Protein AF-A0A524QCH8-F1 (afdb_monomer_lite)

Radius of gyration: 19.33 Å; chains: 1; bounding box: 48×41×48 Å

Secondary structure (DSSP, 8-state):
-HHHHHHHHHHHHHHS-S---GGGTT---HHHHHHHHHHHHHHTT-HHHHHHHHHHHHHTS-----SSTTGGGSGGGTT-TT-S------SSS-S--S----HHHHHHS-TT-SSGGG-----SPPPHHHHHHHHHTT--HHHHHHEEETT-B-TTS-B--TTSSSSEEEGGG---TTT----S--

Sequence (186 aa):
MYDFIEKDLREAIEVLPAGYTKDWAGRINRYTAMAIKARVHMYQAEWDSVASLTDRIIASGRYGLLTDFREVFSIDGENSKESLFEIQSSTLGKTTGDQTFLEYAYVQGPRGNSPRNMQGWGFCTPSQNLIDFYTARGEVIRPATTLLYRGTKTPEGDSIKTICSNPVYNGKVYTPSVYNNWNYNG

Foldseek 3Di:
DLVVLLVVLVVQLVPFAPDDPPVCQQDQGNLLSLQVNLVSCVVVVVVVSNCVSVVVSVVVVQADDDPAPLLCLDPNNRSHSPDNHDDDQADPPDPDDQASDDLVLQQQFFDPFPPQLRHHVNPPWDDPVVVVVCVVVVHDRVCLQQWAAAPDAHPLGDHRHPPGPDRTTGNSSGDDPVNRPDGPPD

pLDDT: mean 90.1, std 12.57, range [45.56, 98.75]

Structure (mmCIF, N/CA/C/O backbone):
data_AF-A0A524QCH8-F1
#
_entry.id   AF-A0A524QCH8-F1
#
loop_
_atom_site.group_PDB
_atom_site.id
_atom_site.type_symbol
_atom_site.label_atom_id
_atom_site.label_alt_id
_atom_site.label_comp_id
_atom_site.label_asym_id
_atom_site.label_entity_id
_atom_site.label_seq_id
_atom_site.pdbx_PDB_ins_code
_atom_site.Cartn_x
_atom_site.Cartn_y
_atom_site.Cartn_z
_atom_site.occupancy
_atom_site.B_iso_or_equiv
_atom_site.auth_seq_id
_atom_site.auth_comp_id
_atom_site.auth_asym_id
_atom_site.auth_atom_id
_atom_site.pdbx_PDB_model_num
ATOM 1 N N . MET A 1 1 ? 1.021 -8.221 27.581 1.00 92.38 1 MET A N 1
ATOM 2 C CA . MET A 1 1 ? 1.432 -7.373 26.434 1.00 92.38 1 MET A CA 1
ATOM 3 C C . MET A 1 1 ? 0.222 -7.028 25.577 1.00 92.38 1 MET A C 1
ATOM 5 O O . MET A 1 1 ? -0.028 -5.845 25.403 1.00 92.38 1 MET A O 1
ATOM 9 N N . TYR A 1 2 ? -0.557 -8.013 25.115 1.00 95.44 2 TYR A N 1
ATOM 10 C CA . TYR A 1 2 ? -1.795 -7.761 24.364 1.00 95.44 2 TYR A CA 1
ATOM 11 C C . TYR A 1 2 ? -2.805 -6.883 25.110 1.00 95.44 2 TYR A C 1
ATOM 13 O O . TYR A 1 2 ? -3.209 -5.871 24.552 1.00 95.44 2 TYR A O 1
ATOM 21 N N . ASP A 1 3 ? -3.064 -7.140 26.397 1.00 96.06 3 ASP A N 1
ATOM 22 C CA . ASP A 1 3 ? -3.963 -6.297 27.208 1.00 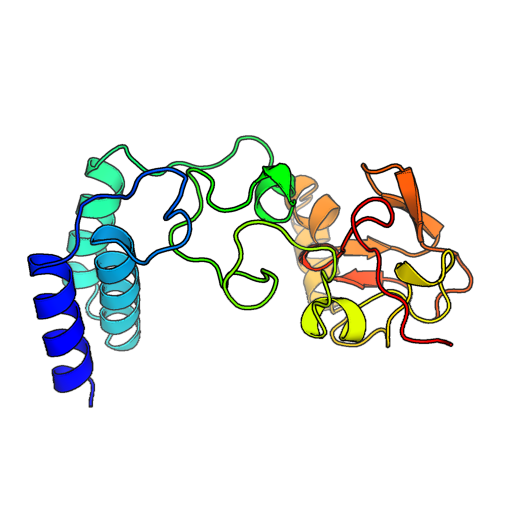96.06 3 ASP A CA 1
ATOM 23 C C . ASP A 1 3 ? -3.600 -4.804 27.182 1.00 96.06 3 ASP A C 1
ATOM 25 O O . ASP A 1 3 ? -4.470 -3.936 27.157 1.00 96.06 3 ASP A O 1
ATOM 29 N N . PHE A 1 4 ? -2.299 -4.491 27.174 1.00 97.88 4 PHE A N 1
ATOM 30 C CA . PHE A 1 4 ? -1.819 -3.114 27.096 1.00 97.88 4 PHE A CA 1
ATOM 31 C C . PHE A 1 4 ? -2.113 -2.506 25.720 1.00 97.88 4 PHE A C 1
ATOM 33 O O . PHE A 1 4 ? -2.663 -1.411 25.644 1.00 97.88 4 PHE A O 1
ATOM 40 N N . ILE A 1 5 ? -1.801 -3.238 24.645 1.00 98.06 5 ILE A N 1
ATOM 41 C CA . ILE A 1 5 ? -2.050 -2.811 23.261 1.00 98.06 5 ILE A CA 1
ATOM 42 C C . ILE A 1 5 ? -3.552 -2.606 23.023 1.00 98.06 5 ILE A C 1
ATOM 44 O O . ILE A 1 5 ? -3.968 -1.608 22.440 1.00 98.06 5 ILE A O 1
ATOM 48 N N . GLU A 1 6 ? -4.387 -3.532 23.484 1.00 97.62 6 GLU A N 1
ATOM 49 C CA . GLU A 1 6 ? -5.836 -3.453 23.314 1.00 97.62 6 GLU A CA 1
ATOM 50 C C . GLU A 1 6 ? -6.473 -2.320 24.107 1.00 97.62 6 GLU A C 1
ATOM 52 O O . GLU A 1 6 ? -7.414 -1.685 23.612 1.00 97.62 6 GLU A O 1
ATOM 57 N N . LYS A 1 7 ? -5.975 -2.069 25.323 1.00 98.19 7 LYS A N 1
ATOM 58 C CA . LYS A 1 7 ? -6.397 -0.934 26.141 1.00 98.19 7 LYS A CA 1
ATOM 59 C C . LYS A 1 7 ? -6.057 0.382 25.446 1.00 98.19 7 LYS A C 1
ATOM 61 O O . LYS A 1 7 ? -6.949 1.215 25.304 1.00 98.19 7 LYS A O 1
ATOM 66 N N . ASP A 1 8 ? -4.822 0.530 24.972 1.00 98.50 8 ASP A N 1
ATOM 67 C CA . ASP A 1 8 ? -4.356 1.737 24.280 1.00 98.50 8 ASP A CA 1
ATOM 68 C C . ASP A 1 8 ? -5.171 1.994 23.002 1.00 98.50 8 ASP A C 1
ATOM 70 O O . ASP A 1 8 ? -5.699 3.082 22.784 1.00 98.50 8 ASP A O 1
ATOM 74 N N . LEU A 1 9 ? -5.415 0.951 22.201 1.00 98.31 9 LEU A N 1
ATOM 75 C CA . LEU A 1 9 ? -6.240 1.061 20.996 1.00 98.31 9 LEU A CA 1
ATOM 76 C C . LEU A 1 9 ? -7.709 1.356 21.307 1.00 98.31 9 LEU A C 1
ATOM 78 O O . LEU A 1 9 ? -8.347 2.093 20.558 1.00 98.31 9 LEU A O 1
ATOM 82 N N . ARG A 1 10 ? -8.271 0.805 22.390 1.00 98.19 10 ARG A N 1
ATOM 83 C CA . ARG A 1 10 ? -9.631 1.149 22.835 1.00 98.19 10 ARG A CA 1
ATOM 84 C C . ARG A 1 10 ? -9.721 2.637 23.174 1.00 98.19 10 ARG A C 1
ATOM 86 O O . ARG A 1 10 ? -10.621 3.305 22.677 1.00 98.19 10 ARG A O 1
ATOM 93 N N . GLU A 1 11 ? -8.786 3.139 23.973 1.00 98.38 11 GLU A N 1
ATOM 94 C CA . GLU A 1 11 ? -8.741 4.546 24.383 1.00 98.38 11 GLU A CA 1
ATOM 95 C C . GLU A 1 11 ? -8.535 5.464 23.167 1.00 98.38 11 GLU A C 1
ATOM 97 O O . GLU A 1 11 ? -9.245 6.457 23.010 1.00 98.38 11 GLU A O 1
ATOM 102 N N . ALA A 1 12 ? -7.669 5.079 22.225 1.00 98.31 12 ALA A N 1
ATOM 103 C CA . ALA A 1 12 ? -7.490 5.787 20.960 1.00 98.31 12 ALA A CA 1
ATOM 104 C C . ALA A 1 12 ? -8.781 5.835 20.118 1.00 98.31 12 ALA A C 1
ATOM 106 O O . ALA A 1 12 ? -9.131 6.885 19.579 1.00 98.31 12 ALA A O 1
ATOM 107 N N . ILE A 1 13 ? -9.520 4.724 20.010 1.00 98.50 13 ILE A N 1
ATOM 108 C CA . ILE A 1 13 ? -10.790 4.664 19.263 1.00 98.50 13 ILE A CA 1
ATOM 109 C C . ILE A 1 13 ? -11.828 5.643 19.834 1.00 98.50 13 ILE A C 1
ATOM 111 O O . ILE A 1 13 ? -12.600 6.221 19.065 1.00 98.50 13 ILE A O 1
ATOM 115 N N . GLU A 1 14 ? -11.849 5.832 21.155 1.00 97.94 14 GLU A N 1
ATOM 116 C CA . GLU A 1 14 ? -12.788 6.727 21.840 1.00 97.94 14 GLU A CA 1
ATOM 117 C C . GLU A 1 14 ? -12.498 8.208 21.560 1.00 97.94 14 GLU A C 1
ATOM 119 O O . GLU A 1 14 ? -13.432 8.993 21.384 1.00 97.94 14 GLU A O 1
ATOM 124 N N . VAL A 1 15 ? -11.220 8.593 21.467 1.00 98.00 15 VAL A N 1
ATOM 125 C CA . VAL A 1 15 ? -10.817 10.008 21.358 1.00 98.00 15 VAL A CA 1
ATOM 126 C C . VAL A 1 15 ? -10.513 10.468 19.931 1.00 98.00 15 VAL A C 1
ATOM 128 O O . VAL A 1 15 ? -10.583 11.664 19.643 1.00 98.00 15 VAL A O 1
ATOM 131 N N . LEU A 1 16 ? -10.179 9.555 19.013 1.00 97.94 16 LEU A N 1
ATOM 132 C CA . LEU A 1 16 ? -9.820 9.928 17.646 1.00 97.94 16 LEU A CA 1
ATOM 133 C C . LEU A 1 16 ? -11.051 10.342 16.815 1.00 97.94 16 LEU A C 1
ATOM 135 O O . LEU A 1 16 ? -12.133 9.738 16.903 1.00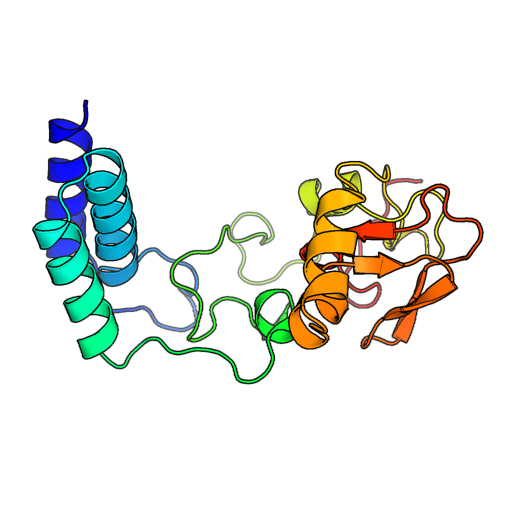 97.94 16 LEU A O 1
ATOM 139 N N . PRO A 1 17 ? -10.914 11.351 15.937 1.00 96.75 17 PRO A N 1
ATOM 140 C CA . PRO A 1 17 ? -11.983 11.746 15.032 1.00 96.75 17 PRO A CA 1
ATOM 141 C C . PRO A 1 17 ? -12.231 10.676 13.958 1.00 96.75 17 PRO A C 1
ATOM 143 O O . PRO A 1 17 ? -11.421 9.779 13.723 1.00 96.75 17 PRO A O 1
ATOM 146 N N . ALA A 1 18 ? -13.376 10.778 13.280 1.00 94.94 18 ALA A N 1
ATOM 147 C CA . ALA A 1 18 ? -13.737 9.908 12.155 1.00 94.94 18 ALA A CA 1
ATOM 148 C C . ALA A 1 18 ? -12.879 10.151 10.896 1.00 94.94 18 ALA A C 1
ATOM 150 O O . ALA A 1 18 ? -12.819 9.308 10.005 1.00 94.94 18 ALA A O 1
ATOM 151 N N . GLY A 1 19 ? -12.227 11.307 10.815 1.00 92.88 19 GLY A N 1
ATOM 152 C CA . GLY A 1 19 ? -11.339 11.699 9.733 1.00 92.88 19 GLY A CA 1
ATOM 153 C C . GLY A 1 19 ? -10.832 13.117 9.944 1.00 92.88 19 GLY A C 1
ATOM 154 O O . GLY A 1 19 ? -11.191 13.771 10.924 1.00 92.88 19 GLY A O 1
ATOM 155 N N . TYR A 1 20 ? -10.016 13.577 9.006 1.00 90.38 20 TYR A N 1
ATOM 156 C CA . TYR A 1 20 ? -9.355 14.873 9.056 1.00 90.38 20 TYR A CA 1
ATOM 157 C C . TYR A 1 20 ? -9.569 15.646 7.750 1.00 90.38 20 TYR A C 1
ATOM 159 O O . TYR A 1 20 ? -9.979 15.073 6.741 1.00 90.38 20 TYR A O 1
ATOM 167 N N . THR A 1 21 ? -9.307 16.954 7.777 1.00 88.62 21 THR A N 1
ATOM 168 C CA . THR A 1 21 ? -9.227 17.778 6.563 1.00 88.62 21 THR A CA 1
ATOM 169 C C . THR A 1 21 ? -7.965 17.441 5.764 1.00 88.62 21 THR A C 1
ATOM 171 O O . THR A 1 21 ? -7.066 16.764 6.263 1.00 88.62 21 THR A O 1
ATOM 174 N N . LYS A 1 22 ? -7.880 17.938 4.523 1.00 83.56 22 LYS A N 1
ATOM 175 C CA . LYS A 1 22 ? -6.754 17.673 3.613 1.00 83.56 22 LYS A CA 1
ATOM 176 C C . LYS A 1 22 ? -5.390 18.058 4.204 1.00 83.56 22 LYS A C 1
ATOM 178 O O . LYS A 1 22 ? -4.433 17.318 4.019 1.00 83.56 22 LYS A O 1
ATOM 183 N N . ASP A 1 23 ? -5.320 19.143 4.975 1.00 84.12 23 ASP A N 1
ATOM 184 C CA . ASP A 1 23 ? -4.080 19.614 5.625 1.00 84.12 23 ASP A CA 1
ATOM 185 C C . ASP A 1 23 ? -3.513 18.627 6.658 1.00 84.12 23 ASP A C 1
ATOM 187 O O . ASP A 1 23 ? -2.361 18.722 7.075 1.00 84.12 23 ASP A O 1
ATOM 191 N N . TRP A 1 24 ? -4.339 17.676 7.085 1.00 86.75 24 TRP A N 1
ATOM 192 C CA . TRP A 1 24 ? -4.035 16.676 8.096 1.00 86.75 24 TRP A CA 1
ATOM 193 C C . TRP A 1 24 ? -4.221 15.249 7.557 1.00 86.75 24 TRP A C 1
ATOM 195 O O . TRP A 1 24 ? -4.404 14.313 8.343 1.00 86.75 24 TRP A O 1
ATOM 205 N N . ALA A 1 25 ? -4.197 15.078 6.230 1.00 84.56 25 ALA A N 1
ATOM 206 C CA . ALA A 1 25 ? -4.215 13.769 5.586 1.00 84.56 25 ALA A CA 1
ATOM 207 C C . ALA A 1 25 ? -3.075 12.872 6.113 1.00 84.56 25 ALA A C 1
ATOM 209 O O . ALA A 1 25 ? -2.035 13.357 6.560 1.00 84.56 25 ALA A O 1
ATOM 210 N N . GLY A 1 26 ? -3.314 11.560 6.148 1.00 87.62 26 GLY A N 1
ATOM 211 C CA . GLY A 1 26 ? -2.375 10.573 6.694 1.00 87.62 26 GLY A CA 1
ATOM 212 C C . GLY A 1 26 ? -2.367 10.437 8.220 1.00 87.62 26 GLY A C 1
ATOM 213 O O . GLY A 1 26 ? -1.814 9.470 8.746 1.00 87.62 26 GLY A O 1
ATOM 214 N N . ARG A 1 27 ? -3.010 11.347 8.970 1.00 91.75 27 ARG A N 1
ATOM 215 C CA . ARG A 1 27 ? -3.186 11.168 10.420 1.00 91.75 27 ARG A CA 1
ATOM 216 C C . ARG A 1 27 ? -4.085 9.968 10.728 1.00 91.75 27 ARG A C 1
ATOM 218 O O . ARG A 1 27 ? -5.147 9.795 10.131 1.00 91.75 27 ARG A O 1
ATOM 225 N N . ILE A 1 28 ? -3.688 9.196 11.740 1.00 94.00 28 ILE A N 1
ATOM 226 C CA . ILE A 1 28 ? -4.461 8.063 12.264 1.00 94.00 28 ILE A CA 1
ATOM 227 C C . ILE A 1 28 ? -5.813 8.564 12.769 1.00 94.00 28 ILE A C 1
ATOM 229 O O . ILE A 1 28 ? -5.873 9.418 13.650 1.00 94.00 28 ILE A O 1
ATOM 233 N N . ASN A 1 29 ? -6.896 8.009 12.231 1.00 96.31 29 ASN A N 1
ATOM 234 C CA . ASN A 1 29 ? -8.259 8.279 12.678 1.00 96.31 29 ASN A CA 1
ATOM 235 C C . ASN A 1 29 ? -8.831 7.065 13.442 1.00 96.31 29 ASN A C 1
ATOM 237 O O . ASN A 1 29 ? -8.179 6.022 13.555 1.00 96.31 29 ASN A O 1
ATOM 241 N N . ARG A 1 30 ? -10.062 7.169 13.964 1.00 97.75 30 ARG A N 1
ATOM 242 C CA . ARG A 1 30 ? -10.664 6.076 14.756 1.00 97.75 30 ARG A CA 1
ATOM 243 C C . ARG A 1 30 ? -10.773 4.750 14.004 1.00 97.75 30 ARG A C 1
ATOM 245 O O . ARG A 1 30 ? -10.650 3.701 14.622 1.00 97.75 30 ARG A O 1
ATOM 252 N N . TYR A 1 31 ? -11.004 4.774 12.694 1.00 98.06 31 TYR A N 1
ATOM 253 C CA . TYR A 1 31 ? -11.155 3.563 11.889 1.00 98.06 31 TYR A CA 1
ATOM 254 C C . TYR A 1 31 ? -9.806 2.904 11.625 1.00 98.06 31 TYR A C 1
ATOM 256 O O . TYR A 1 31 ? -9.708 1.682 11.667 1.00 98.06 31 TYR A O 1
ATOM 264 N N . THR A 1 32 ? -8.745 3.697 11.464 1.00 97.50 32 THR A N 1
ATOM 265 C CA . THR A 1 32 ? -7.371 3.187 11.463 1.00 97.50 32 THR A CA 1
ATOM 266 C C . THR A 1 32 ? -7.048 2.480 12.783 1.00 97.50 32 THR A C 1
ATOM 268 O O . THR A 1 32 ? -6.533 1.363 12.772 1.00 97.50 32 THR A O 1
ATOM 271 N N . ALA A 1 33 ? -7.407 3.077 13.927 1.00 98.31 33 ALA A N 1
ATOM 272 C CA . ALA A 1 33 ? -7.226 2.446 15.237 1.00 98.31 33 ALA A CA 1
ATOM 273 C C . ALA A 1 33 ? -8.057 1.153 15.383 1.00 98.31 33 ALA A C 1
ATOM 275 O O . ALA A 1 33 ? -7.537 0.144 15.861 1.00 98.31 33 ALA A O 1
ATOM 276 N N . MET A 1 34 ? -9.306 1.136 14.895 1.00 98.62 34 MET A N 1
ATOM 277 C CA . MET A 1 34 ? -10.128 -0.084 14.822 1.00 98.62 34 MET A CA 1
ATOM 278 C C . MET A 1 34 ? -9.472 -1.171 13.963 1.00 98.62 34 MET A C 1
ATOM 280 O O . MET A 1 34 ? -9.463 -2.327 14.373 1.00 98.62 34 MET A O 1
ATOM 284 N N . ALA A 1 35 ? -8.889 -0.823 12.812 1.00 98.25 35 ALA A N 1
ATOM 285 C CA . ALA A 1 35 ? -8.227 -1.781 11.928 1.00 98.25 35 ALA A CA 1
ATOM 286 C C . ALA A 1 35 ? -6.977 -2.394 12.577 1.00 98.25 35 ALA A C 1
ATOM 288 O O . ALA A 1 35 ? -6.761 -3.605 12.506 1.00 98.25 35 ALA A O 1
ATOM 289 N N . ILE A 1 36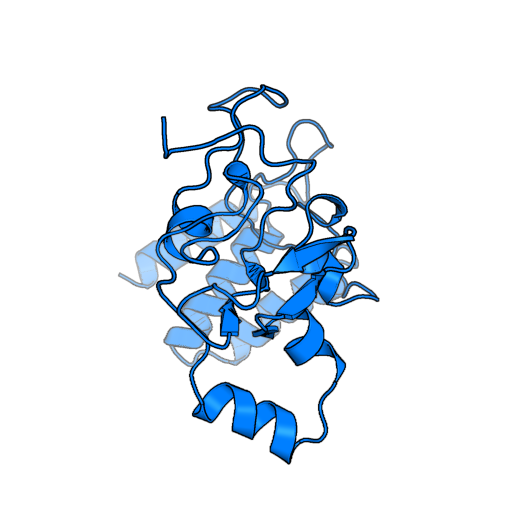 ? -6.173 -1.575 13.264 1.00 98.19 36 ILE A N 1
ATOM 290 C CA . ILE A 1 36 ? -5.014 -2.060 14.022 1.00 98.19 36 ILE A CA 1
ATOM 291 C C . ILE A 1 36 ? -5.479 -2.985 15.154 1.00 98.19 36 ILE A C 1
ATOM 293 O O . ILE A 1 36 ? -4.902 -4.059 15.322 1.00 98.19 36 ILE A O 1
ATOM 297 N N . LYS A 1 37 ? -6.549 -2.628 15.877 1.00 98.44 37 LYS A N 1
ATOM 298 C CA . LYS A 1 37 ? -7.132 -3.473 16.930 1.00 98.44 37 LYS A CA 1
ATOM 299 C C . LYS A 1 37 ? -7.687 -4.789 16.386 1.00 98.44 37 LYS A C 1
ATOM 301 O O . LYS A 1 37 ? -7.441 -5.835 16.975 1.00 98.44 37 LYS A O 1
ATOM 306 N N . ALA A 1 38 ? -8.354 -4.768 15.235 1.00 98.56 38 ALA A N 1
ATOM 307 C CA . ALA A 1 38 ? -8.812 -5.982 14.564 1.00 98.56 38 ALA A CA 1
ATOM 308 C C . ALA A 1 38 ? -7.628 -6.897 14.217 1.00 98.56 38 ALA A C 1
ATOM 310 O O . ALA A 1 38 ? -7.679 -8.095 14.467 1.00 98.56 38 ALA A O 1
ATOM 311 N N . ARG A 1 39 ? -6.511 -6.340 13.731 1.00 98.12 39 ARG A N 1
ATOM 312 C CA . ARG A 1 39 ? -5.288 -7.116 13.482 1.00 98.12 39 ARG A CA 1
ATOM 313 C C . ARG A 1 39 ? -4.700 -7.715 14.767 1.00 98.12 39 ARG A C 1
ATOM 315 O O . ARG A 1 39 ? -4.186 -8.826 14.722 1.00 98.12 39 ARG A O 1
ATOM 322 N N . VAL A 1 40 ? -4.783 -7.017 15.901 1.00 98.25 40 VAL A N 1
ATOM 323 C CA . VAL A 1 40 ? -4.368 -7.555 17.211 1.00 98.25 40 VAL A CA 1
ATOM 324 C C . VAL A 1 40 ? -5.233 -8.753 17.610 1.00 98.25 40 VAL A C 1
ATOM 326 O O . VAL A 1 40 ? -4.687 -9.822 17.867 1.00 98.25 40 VAL A O 1
ATOM 329 N N . HIS A 1 41 ? -6.560 -8.622 17.543 1.00 98.50 41 HIS A N 1
ATOM 330 C CA . HIS A 1 41 ? -7.486 -9.736 17.788 1.00 98.50 41 HIS A CA 1
ATOM 331 C C . HIS A 1 41 ? -7.268 -10.907 16.815 1.00 98.50 41 HIS A C 1
ATOM 333 O O . HIS A 1 41 ? -7.348 -12.068 17.208 1.00 98.50 41 HIS A O 1
ATOM 339 N N . MET A 1 42 ? -6.902 -10.629 15.558 1.00 98.19 42 MET A N 1
ATOM 340 C CA . MET A 1 42 ? -6.554 -11.658 14.573 1.00 98.19 42 MET A CA 1
ATOM 341 C C . MET A 1 42 ? -5.332 -12.483 15.006 1.00 98.19 42 MET A C 1
ATOM 343 O O . MET A 1 42 ? -5.347 -13.703 14.866 1.00 98.19 42 MET A O 1
ATOM 347 N N . TYR A 1 43 ? -4.295 -11.852 15.571 1.00 97.88 43 TYR A N 1
ATOM 348 C CA . TYR A 1 43 ? -3.136 -12.575 16.117 1.00 97.88 43 TYR A CA 1
ATOM 349 C C . TYR A 1 43 ? -3.480 -13.442 17.335 1.00 97.88 43 TYR A C 1
ATOM 351 O O . TYR A 1 43 ? -2.759 -14.397 17.619 1.00 97.88 43 TYR A O 1
ATOM 359 N N . GLN A 1 44 ? -4.575 -13.132 18.028 1.00 97.88 44 GLN A N 1
ATOM 360 C CA . GLN A 1 44 ? -5.094 -13.900 19.163 1.00 97.88 44 GLN A CA 1
ATOM 361 C C . GLN A 1 44 ? -6.184 -14.907 18.763 1.00 97.88 44 GLN A C 1
ATOM 363 O O . GLN A 1 44 ? -6.703 -15.612 19.622 1.00 97.88 44 GLN A O 1
ATOM 368 N N . ALA A 1 45 ? -6.510 -15.006 17.467 1.00 98.19 45 ALA A N 1
ATOM 369 C CA . ALA A 1 45 ? -7.591 -15.836 16.932 1.00 98.19 45 ALA A CA 1
ATOM 370 C C . ALA A 1 45 ? -8.992 -15.501 17.495 1.00 98.19 45 ALA A C 1
ATOM 372 O O . ALA A 1 45 ? -9.868 -16.361 17.579 1.00 98.19 45 ALA A O 1
ATOM 373 N N . GLU A 1 46 ? -9.229 -14.238 17.851 1.00 98.31 46 GLU A N 1
ATOM 374 C CA . GLU A 1 46 ? -10.499 -13.748 18.401 1.00 98.31 46 GLU A CA 1
ATOM 375 C C . GLU A 1 46 ? -11.415 -13.236 17.281 1.00 98.31 46 GLU A C 1
ATOM 377 O O . GLU A 1 46 ? -11.638 -12.035 17.107 1.00 98.31 46 GLU A O 1
ATOM 382 N N . TRP A 1 47 ? -11.923 -14.166 16.476 1.00 98.44 47 TRP A N 1
ATOM 383 C CA . TRP A 1 47 ? -12.589 -13.873 15.202 1.00 98.44 47 TRP A CA 1
ATOM 384 C C . TRP A 1 47 ? -13.851 -13.013 15.323 1.00 98.44 47 TRP A C 1
ATOM 386 O O . TRP A 1 47 ? -14.084 -12.166 14.462 1.00 98.44 47 TRP A O 1
ATOM 396 N N . ASP A 1 48 ? -14.619 -13.158 16.404 1.00 98.62 48 ASP A N 1
ATOM 397 C CA . ASP A 1 48 ? -15.820 -12.346 16.640 1.00 98.62 48 ASP A CA 1
ATOM 398 C C . ASP A 1 48 ? -15.466 -10.864 16.841 1.00 98.62 48 ASP A C 1
ATOM 400 O O . ASP A 1 48 ? -16.119 -9.970 16.293 1.00 98.62 48 ASP A O 1
ATOM 404 N N . SER A 1 49 ? -14.380 -10.589 17.571 1.00 98.25 49 SER A N 1
ATOM 405 C CA . SER A 1 49 ? -13.856 -9.233 17.765 1.00 98.25 49 SER A CA 1
ATOM 406 C C . SER A 1 49 ? -13.315 -8.652 16.461 1.00 98.25 49 SER A C 1
ATOM 408 O O . SER A 1 49 ? -13.531 -7.470 16.182 1.00 98.25 49 SER A O 1
ATOM 410 N N . VAL A 1 50 ? -12.645 -9.477 15.644 1.00 98.75 50 VAL A N 1
ATOM 411 C CA . VAL A 1 50 ? -12.186 -9.081 14.303 1.00 98.75 50 VAL A CA 1
ATOM 412 C C . VAL A 1 50 ? -13.378 -8.651 13.453 1.00 98.75 50 VAL A C 1
ATOM 414 O O . VAL A 1 50 ? -13.397 -7.508 12.998 1.00 98.75 50 VAL A O 1
ATOM 417 N N . ALA A 1 51 ? -14.378 -9.526 13.303 1.00 98.69 51 ALA A N 1
ATOM 418 C CA . ALA A 1 51 ? -15.564 -9.278 12.489 1.00 98.69 51 ALA A CA 1
ATOM 419 C C . ALA A 1 51 ? -16.301 -8.011 12.942 1.00 98.69 51 ALA A C 1
ATOM 421 O O . ALA A 1 51 ? -16.538 -7.109 12.142 1.00 98.69 51 ALA A O 1
ATOM 422 N N . SER A 1 52 ? -16.553 -7.878 14.248 1.00 98.62 52 SER A N 1
ATOM 423 C CA . SER A 1 52 ? -17.228 -6.710 14.824 1.00 98.62 52 SER A CA 1
ATOM 424 C C . SER A 1 52 ? -16.514 -5.389 14.509 1.00 98.62 52 SER A C 1
ATOM 426 O O . SER A 1 52 ? -17.146 -4.395 14.139 1.00 98.62 52 SER A O 1
ATOM 428 N N . LEU A 1 53 ? -15.183 -5.349 14.626 1.00 98.69 53 LEU A N 1
ATOM 429 C CA . LEU A 1 53 ? -14.408 -4.145 14.323 1.00 98.69 53 LEU A CA 1
ATOM 430 C C . LEU A 1 53 ? -14.382 -3.841 12.823 1.00 98.69 53 LEU A C 1
ATOM 432 O O . LEU A 1 53 ? -14.546 -2.680 12.443 1.00 98.69 53 LEU A O 1
ATOM 436 N N . THR A 1 54 ? -14.200 -4.851 11.970 1.00 98.44 54 THR A N 1
ATOM 437 C CA . THR A 1 54 ? -14.149 -4.653 10.515 1.00 98.44 54 THR A CA 1
ATOM 438 C C . THR A 1 54 ? -15.506 -4.280 9.930 1.00 98.44 54 THR A C 1
ATOM 440 O O . THR A 1 54 ? -15.566 -3.396 9.076 1.00 98.44 54 THR A O 1
ATOM 443 N N . ASP A 1 55 ? -16.600 -4.843 10.442 1.00 98.56 55 ASP A N 1
ATOM 444 C CA . ASP A 1 55 ? -17.959 -4.508 10.005 1.00 98.56 55 ASP A CA 1
ATOM 445 C C . ASP A 1 55 ? -18.292 -3.048 10.298 1.00 98.56 55 ASP A C 1
ATOM 447 O O . ASP A 1 55 ? -18.887 -2.363 9.470 1.00 98.56 55 ASP A O 1
ATOM 451 N N . ARG A 1 56 ? -17.834 -2.516 11.436 1.00 98.25 56 ARG A N 1
ATOM 452 C CA . ARG A 1 56 ? -17.985 -1.091 11.769 1.00 98.25 56 ARG A CA 1
ATOM 453 C C . ARG A 1 56 ? -17.202 -0.182 10.823 1.00 98.25 56 ARG A C 1
ATOM 455 O O . ARG A 1 56 ? -17.665 0.918 10.519 1.00 98.25 56 ARG A O 1
ATOM 462 N N . ILE A 1 57 ? -16.029 -0.617 10.357 1.00 98.25 57 ILE A N 1
ATOM 463 C CA . ILE A 1 57 ? -15.243 0.121 9.357 1.00 98.25 57 ILE A CA 1
ATOM 464 C C . ILE A 1 57 ? -15.986 0.124 8.018 1.00 98.25 57 ILE A C 1
ATOM 466 O O . ILE A 1 57 ? -16.157 1.190 7.427 1.00 98.25 57 ILE A O 1
ATOM 470 N N . ILE A 1 58 ? -16.481 -1.032 7.573 1.00 98.31 58 ILE A N 1
ATOM 471 C CA . ILE A 1 58 ? -17.238 -1.175 6.320 1.00 98.31 58 ILE A CA 1
ATOM 472 C C . ILE A 1 58 ? -18.528 -0.344 6.373 1.00 98.31 58 ILE A C 1
ATOM 474 O O . ILE A 1 58 ? -18.779 0.475 5.489 1.00 98.31 58 ILE A O 1
ATOM 478 N N . ALA A 1 59 ? -19.303 -0.474 7.451 1.00 98.12 59 ALA A N 1
ATOM 479 C CA . ALA A 1 59 ? -20.562 0.239 7.657 1.00 98.12 59 ALA A CA 1
ATOM 480 C C . ALA A 1 59 ? -20.396 1.765 7.755 1.00 98.12 59 ALA A C 1
ATOM 482 O O . ALA A 1 59 ? -21.369 2.497 7.588 1.00 98.12 59 ALA A O 1
ATOM 483 N N . SER A 1 60 ? -19.178 2.269 7.990 1.00 96.69 60 SER A N 1
ATOM 484 C CA . SER A 1 60 ? -18.914 3.712 7.978 1.00 96.69 60 SER A CA 1
ATOM 485 C C . SER A 1 60 ? -19.113 4.354 6.601 1.00 96.69 60 SER A C 1
ATOM 487 O O . SER A 1 60 ? -19.285 5.570 6.523 1.00 96.69 60 SER A O 1
ATOM 489 N N . GLY A 1 61 ? -19.022 3.567 5.519 1.00 96.12 61 GLY A N 1
ATOM 490 C CA . GLY A 1 61 ? -19.088 4.046 4.135 1.00 96.12 61 GLY A CA 1
ATOM 491 C C . GLY A 1 61 ? -17.928 4.957 3.715 1.00 96.12 61 GLY A C 1
ATOM 492 O O . GLY A 1 61 ? -17.956 5.518 2.623 1.00 96.12 61 GLY A O 1
ATOM 493 N N . ARG A 1 62 ? -16.912 5.141 4.570 1.00 93.62 62 ARG A N 1
ATOM 494 C CA . ARG A 1 62 ? -15.778 6.048 4.312 1.00 93.62 62 ARG A CA 1
ATOM 495 C C . ARG A 1 62 ? -14.688 5.427 3.453 1.00 93.62 62 ARG A C 1
ATOM 497 O O . ARG A 1 62 ? -13.937 6.159 2.817 1.00 93.62 62 ARG A O 1
ATOM 504 N N . TYR A 1 63 ? -14.597 4.104 3.481 1.00 96.69 63 TYR A N 1
ATOM 505 C CA . TYR A 1 63 ? -13.560 3.343 2.805 1.00 96.69 63 TYR A CA 1
ATOM 506 C C . TYR A 1 63 ? -14.149 2.543 1.656 1.00 96.69 63 TYR A C 1
ATOM 508 O O . TYR A 1 63 ? -15.310 2.134 1.690 1.00 96.69 63 TYR A O 1
ATOM 516 N N . GLY A 1 64 ? -13.332 2.296 0.644 1.00 96.81 64 GLY A N 1
ATOM 517 C CA . GLY A 1 64 ? -13.706 1.461 -0.481 1.00 96.81 64 GLY A CA 1
ATOM 518 C C . GLY A 1 64 ? -12.523 1.210 -1.392 1.00 96.81 64 GLY A C 1
ATOM 519 O O . GLY A 1 64 ? -11.560 1.969 -1.392 1.00 96.81 64 GLY A O 1
ATOM 520 N N . LEU A 1 65 ? -12.625 0.153 -2.189 1.00 96.31 65 LEU A N 1
ATOM 521 C CA . LEU A 1 65 ? -11.572 -0.210 -3.125 1.00 96.31 65 LEU A CA 1
ATOM 522 C C . LEU A 1 65 ? -11.492 0.811 -4.268 1.00 96.31 65 LEU A C 1
ATOM 524 O O . LEU A 1 65 ? -12.516 1.323 -4.754 1.00 96.31 65 LEU A O 1
ATOM 528 N N . LEU A 1 66 ? -10.271 1.123 -4.680 1.00 96.38 66 LEU A N 1
ATOM 529 C CA . LEU A 1 66 ? -9.987 1.811 -5.926 1.00 96.38 66 LEU A CA 1
ATOM 530 C C . LEU A 1 66 ? -10.323 0.891 -7.101 1.00 96.38 66 LEU A C 1
ATOM 532 O O . LEU A 1 66 ? -10.288 -0.337 -7.005 1.00 96.38 66 LEU A O 1
ATOM 536 N N . THR A 1 67 ? -10.716 1.498 -8.216 1.00 95.31 67 THR A N 1
ATOM 537 C CA . THR A 1 67 ? -11.033 0.754 -9.440 1.00 95.31 67 THR A CA 1
ATOM 538 C C . THR A 1 67 ? -9.776 0.218 -10.105 1.00 95.31 67 THR A C 1
ATOM 540 O O . THR A 1 67 ? -9.800 -0.883 -10.651 1.00 95.31 67 THR A O 1
ATOM 543 N N . ASP A 1 68 ? -8.686 0.983 -10.036 1.00 94.62 68 ASP A N 1
ATOM 544 C CA . ASP A 1 68 ? -7.377 0.570 -10.512 1.00 94.62 68 ASP A CA 1
ATOM 545 C C . ASP A 1 68 ? -6.470 0.226 -9.325 1.00 94.62 68 ASP A C 1
ATOM 547 O O . ASP A 1 68 ? -6.190 1.046 -8.453 1.00 94.62 68 ASP A O 1
ATOM 551 N N . PHE A 1 69 ? -5.978 -1.011 -9.312 1.00 95.12 69 PHE A N 1
ATOM 552 C CA . PHE A 1 69 ? -5.040 -1.496 -8.306 1.00 95.12 69 PHE A CA 1
ATOM 553 C C . PHE A 1 69 ? -3.710 -0.729 -8.321 1.00 95.12 69 PHE A C 1
ATOM 555 O O . PHE A 1 69 ? -3.040 -0.632 -7.291 1.00 95.12 69 PHE A O 1
ATOM 562 N N . ARG A 1 70 ? -3.309 -0.190 -9.479 1.00 92.62 70 ARG A N 1
ATOM 563 C CA . ARG A 1 70 ? -2.061 0.564 -9.634 1.00 92.62 70 ARG A CA 1
ATOM 564 C C . ARG A 1 70 ? -2.069 1.859 -8.828 1.00 92.62 70 ARG A C 1
ATOM 566 O O . ARG A 1 70 ? -1.004 2.247 -8.335 1.00 92.62 70 ARG A O 1
ATOM 573 N N . GLU A 1 71 ? -3.238 2.486 -8.687 1.00 93.19 71 GLU A N 1
ATOM 574 C CA . GLU A 1 71 ? -3.410 3.755 -7.974 1.00 93.19 71 GLU A CA 1
ATOM 575 C C . GLU A 1 71 ? -3.039 3.630 -6.493 1.00 93.19 71 GLU A C 1
ATOM 577 O O . GLU A 1 71 ? -2.430 4.540 -5.950 1.00 93.19 71 GLU A O 1
ATOM 582 N N . VAL A 1 72 ? -3.266 2.474 -5.854 1.00 93.69 72 VAL A N 1
ATOM 583 C CA . VAL A 1 72 ? -2.874 2.231 -4.446 1.00 93.69 72 VAL A CA 1
ATOM 584 C C . VAL A 1 72 ? -1.373 2.469 -4.203 1.00 93.69 72 VAL A C 1
ATOM 586 O O . VAL A 1 72 ? -0.958 2.769 -3.088 1.00 93.69 72 VAL A O 1
ATOM 589 N N . PHE A 1 73 ? -0.549 2.315 -5.242 1.00 91.38 73 PHE A N 1
ATOM 590 C CA . PHE A 1 73 ? 0.908 2.454 -5.182 1.00 91.38 73 PHE A CA 1
ATOM 591 C C . PHE A 1 73 ? 1.415 3.629 -6.033 1.00 91.38 73 PHE A C 1
ATOM 593 O O . PHE A 1 73 ? 2.574 3.632 -6.456 1.00 91.38 73 PHE A O 1
ATOM 600 N N . SER A 1 74 ? 0.548 4.575 -6.399 1.00 87.06 74 SER A N 1
ATOM 601 C CA . SER A 1 74 ? 0.927 5.800 -7.105 1.00 87.06 74 SER A CA 1
ATOM 602 C C . SER A 1 74 ? 0.853 7.003 -6.168 1.00 87.06 74 SER A C 1
ATOM 604 O O . SER A 1 74 ? 0.209 6.958 -5.125 1.00 87.06 74 SER A O 1
ATOM 606 N N . ILE A 1 75 ? 1.503 8.097 -6.564 1.00 82.25 75 ILE A N 1
ATOM 607 C CA . ILE A 1 75 ? 1.442 9.361 -5.819 1.00 82.25 75 ILE A CA 1
ATOM 608 C C . ILE A 1 75 ? 0.011 9.916 -5.814 1.00 82.25 75 ILE A C 1
ATOM 610 O O . ILE A 1 75 ? -0.451 10.448 -4.811 1.00 82.25 75 ILE A O 1
ATOM 614 N N . ASP A 1 76 ? -0.726 9.734 -6.911 1.00 83.50 76 ASP A N 1
ATOM 615 C CA . ASP A 1 76 ? -2.107 10.210 -7.024 1.00 83.50 76 ASP A CA 1
ATOM 616 C C . ASP A 1 76 ? -3.084 9.451 -6.104 1.00 83.50 76 ASP A C 1
ATOM 618 O O . ASP A 1 76 ? -4.154 9.972 -5.785 1.00 83.50 76 ASP A O 1
ATOM 622 N N . GLY A 1 77 ? -2.731 8.234 -5.670 1.00 88.50 77 GLY A N 1
ATOM 623 C CA . GLY A 1 77 ? -3.542 7.420 -4.761 1.00 88.50 77 GLY A CA 1
ATOM 624 C C . GLY A 1 77 ? -3.163 7.519 -3.282 1.00 88.50 77 GLY A C 1
ATOM 625 O O . GLY A 1 77 ? -3.767 6.810 -2.467 1.00 88.50 77 GLY A O 1
ATOM 626 N N . GLU A 1 78 ? -2.215 8.388 -2.916 1.00 88.19 78 GLU A N 1
ATOM 627 C CA . GLU A 1 78 ? -1.856 8.643 -1.517 1.00 88.19 78 GLU A CA 1
ATOM 628 C C . GLU A 1 78 ? -3.079 9.077 -0.703 1.00 88.19 78 GLU A C 1
ATOM 630 O O . GLU A 1 78 ? -3.862 9.941 -1.110 1.00 88.19 78 GLU A O 1
ATOM 635 N N . ASN A 1 79 ? -3.236 8.495 0.489 1.00 91.00 79 ASN A N 1
ATOM 636 C CA . ASN A 1 79 ? -4.345 8.789 1.400 1.00 91.00 79 ASN A CA 1
ATOM 637 C C . ASN A 1 79 ? -5.743 8.631 0.759 1.00 91.00 79 ASN A C 1
ATOM 639 O O . ASN A 1 79 ? -6.705 9.301 1.155 1.00 91.00 79 ASN A O 1
ATOM 643 N N . SER A 1 80 ? -5.863 7.757 -0.244 1.00 93.25 80 SER A N 1
ATOM 644 C CA . SER A 1 80 ? -7.119 7.484 -0.944 1.00 93.25 80 SER A CA 1
ATOM 645 C C . SER A 1 80 ? -8.154 6.769 -0.066 1.00 93.25 80 SER A C 1
ATOM 647 O O . SER A 1 80 ? -7.897 6.350 1.062 1.00 93.25 80 SER A O 1
ATOM 649 N N . LYS A 1 81 ? -9.357 6.563 -0.615 1.00 94.62 81 LYS A N 1
ATOM 650 C CA . LYS A 1 81 ? -10.447 5.825 0.049 1.00 94.62 81 LYS A CA 1
ATOM 651 C C . LYS A 1 81 ? -10.125 4.354 0.365 1.00 94.62 81 LYS A C 1
ATOM 653 O O . LYS A 1 81 ? -10.844 3.757 1.161 1.00 94.62 81 LYS A O 1
ATOM 658 N N . GLU A 1 82 ? -9.090 3.761 -0.232 1.00 95.94 82 GLU A N 1
ATOM 659 C CA . GLU A 1 82 ? -8.645 2.398 0.108 1.0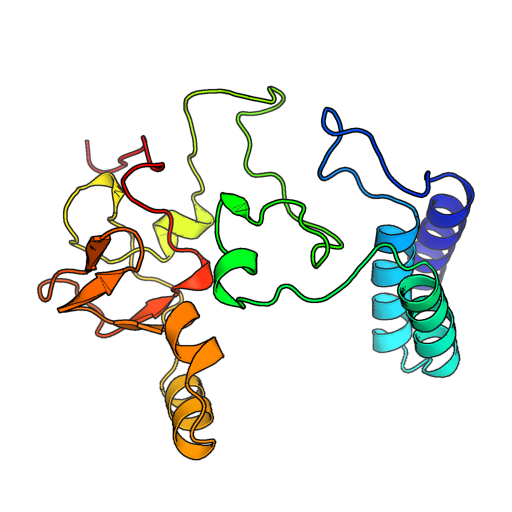0 95.94 82 GLU A CA 1
ATOM 660 C C . GLU A 1 82 ? -7.616 2.402 1.256 1.00 95.94 82 GLU A C 1
ATOM 662 O O . GLU A 1 82 ? -7.356 1.373 1.879 1.00 95.94 82 GLU A O 1
ATOM 667 N N . SER A 1 83 ? -7.072 3.574 1.598 1.00 94.00 83 SER A N 1
ATOM 668 C CA . SER A 1 83 ? -6.007 3.721 2.580 1.00 94.00 83 SER A CA 1
ATOM 669 C C . SER A 1 83 ? -6.528 3.907 4.001 1.00 94.00 83 SER A C 1
ATOM 671 O O . SER A 1 83 ? -7.124 4.924 4.359 1.00 94.00 83 SER A O 1
ATOM 673 N N . LEU A 1 84 ? -6.260 2.919 4.856 1.00 94.69 84 LEU A N 1
ATOM 674 C CA . LEU A 1 84 ? -6.456 3.045 6.303 1.00 94.69 84 LEU A CA 1
ATOM 675 C C . LEU A 1 84 ? -5.253 3.693 6.991 1.00 94.69 84 LEU A C 1
ATOM 677 O O . LEU A 1 84 ? -5.432 4.398 7.985 1.00 94.69 84 LEU A O 1
ATOM 681 N N . PHE A 1 85 ? -4.042 3.415 6.510 1.00 92.75 85 PHE A N 1
ATOM 682 C CA . PHE A 1 85 ? -2.798 3.903 7.091 1.00 92.75 85 PHE A CA 1
ATOM 683 C C . PHE A 1 85 ? -1.656 3.836 6.080 1.00 92.75 85 PHE A C 1
ATOM 685 O O . PHE A 1 85 ? -1.411 2.788 5.484 1.00 92.75 85 PHE A O 1
ATOM 692 N N . GLU A 1 86 ? -0.902 4.925 5.992 1.00 89.56 86 GLU A N 1
ATOM 693 C CA . GLU A 1 86 ? 0.306 5.051 5.185 1.00 89.56 86 GLU A CA 1
ATOM 694 C C . GLU A 1 86 ? 1.395 5.748 6.001 1.00 89.56 86 GLU A C 1
ATOM 696 O O . GLU A 1 86 ? 1.125 6.697 6.747 1.00 89.56 86 GLU A O 1
ATOM 701 N N . ILE A 1 87 ? 2.645 5.312 5.830 1.00 86.94 87 ILE A N 1
ATOM 702 C CA . ILE A 1 87 ? 3.799 6.056 6.339 1.00 86.94 87 ILE A CA 1
ATOM 703 C C . ILE A 1 87 ? 4.018 7.244 5.407 1.00 86.94 87 ILE A C 1
ATOM 705 O O . ILE A 1 87 ? 4.348 7.068 4.238 1.00 86.94 87 ILE A O 1
ATOM 709 N N . GLN A 1 88 ? 3.849 8.452 5.938 1.00 82.12 88 GLN A N 1
ATOM 710 C CA . GLN A 1 88 ? 3.945 9.676 5.150 1.00 82.12 88 GLN A CA 1
ATOM 711 C C . GLN A 1 88 ? 5.411 9.992 4.831 1.00 82.12 88 GLN A C 1
ATOM 713 O O . GLN A 1 88 ? 6.139 10.534 5.666 1.00 82.12 88 GLN A O 1
ATOM 718 N N . SER A 1 89 ? 5.842 9.672 3.613 1.00 73.25 89 SER A N 1
ATOM 719 C CA . SER A 1 89 ? 7.153 10.060 3.089 1.00 73.25 89 SER A CA 1
ATOM 720 C C . SER A 1 89 ? 7.106 11.506 2.579 1.00 73.25 89 SER A C 1
ATOM 722 O O . SER A 1 89 ? 7.096 11.755 1.379 1.00 73.25 89 SER A O 1
ATOM 724 N N . SER A 1 90 ? 7.057 12.466 3.508 1.00 65.25 90 SER A N 1
ATOM 725 C CA . SER A 1 90 ? 7.091 13.910 3.218 1.00 65.25 90 SER A CA 1
ATOM 726 C C . SER A 1 90 ? 8.392 14.553 3.709 1.00 65.25 90 SER A C 1
ATOM 728 O O . SER A 1 90 ? 9.153 13.954 4.470 1.00 65.25 90 SER A O 1
ATOM 730 N N . THR A 1 91 ? 8.648 15.802 3.315 1.00 52.66 91 THR A N 1
ATOM 731 C CA . THR A 1 91 ? 9.845 16.571 3.691 1.00 52.66 91 THR A CA 1
ATOM 732 C C . THR A 1 91 ? 9.878 17.010 5.160 1.00 52.66 91 THR A C 1
ATOM 734 O O . THR A 1 91 ? 9.904 18.205 5.444 1.00 52.66 91 THR A O 1
ATOM 737 N N . LEU A 1 92 ? 9.897 16.072 6.113 1.00 50.38 92 LEU A N 1
ATOM 738 C CA . LEU A 1 92 ? 10.141 16.340 7.540 1.00 50.38 92 LEU A CA 1
ATOM 739 C C . LEU A 1 92 ? 9.291 17.504 8.101 1.00 50.38 92 LEU A C 1
ATOM 741 O O . LEU A 1 92 ? 9.815 18.488 8.622 1.00 50.38 92 LEU A O 1
ATOM 745 N N . GLY A 1 93 ? 7.962 17.396 7.996 1.00 45.75 93 GLY A N 1
ATOM 746 C CA . GLY A 1 93 ? 7.039 18.328 8.660 1.00 45.75 93 GLY A CA 1
ATOM 747 C C . GLY A 1 93 ? 6.593 19.540 7.835 1.00 45.75 93 GLY A C 1
ATOM 748 O O . GLY A 1 93 ? 5.996 20.459 8.393 1.00 45.75 93 GLY A O 1
ATOM 749 N N . LYS A 1 94 ? 6.821 19.542 6.517 1.00 45.56 94 LYS A N 1
ATOM 750 C CA . LYS A 1 94 ? 6.126 20.429 5.567 1.00 45.56 94 LYS A CA 1
ATOM 751 C C . LYS A 1 94 ? 5.280 19.603 4.603 1.00 45.56 94 LYS A C 1
ATOM 753 O O . LYS A 1 94 ? 5.729 18.560 4.141 1.00 45.56 94 LYS A O 1
ATOM 758 N N . THR A 1 95 ? 4.087 20.102 4.278 1.00 49.69 95 THR A N 1
ATOM 759 C CA . THR A 1 95 ? 3.172 19.517 3.280 1.00 49.69 95 THR A CA 1
ATOM 760 C C . THR A 1 95 ? 3.751 19.519 1.860 1.00 49.69 95 THR A C 1
ATOM 762 O O . THR A 1 95 ? 3.275 18.765 1.021 1.00 49.69 95 THR A O 1
ATOM 765 N N . THR A 1 96 ? 4.789 20.324 1.594 1.00 48.47 96 THR A N 1
ATOM 766 C CA . THR A 1 96 ? 5.542 20.370 0.330 1.00 48.47 96 THR A CA 1
ATOM 767 C C . THR A 1 96 ? 7.013 20.719 0.577 1.00 48.47 96 THR A C 1
ATOM 769 O O . THR A 1 96 ? 7.312 21.658 1.324 1.00 48.47 96 THR A O 1
ATOM 772 N N . GLY A 1 97 ? 7.916 20.024 -0.112 1.00 48.28 97 GLY A N 1
ATOM 773 C CA . GLY A 1 97 ? 9.338 20.343 -0.210 1.00 48.28 97 GLY A CA 1
ATOM 774 C C . GLY A 1 97 ? 10.035 19.435 -1.229 1.00 48.28 97 GLY A C 1
ATOM 775 O O . GLY A 1 97 ? 9.518 18.378 -1.581 1.00 48.28 97 GLY A O 1
ATOM 776 N N . ASP A 1 98 ? 11.216 19.843 -1.688 1.00 51.28 98 ASP A N 1
ATOM 777 C CA . ASP A 1 98 ? 11.826 19.306 -2.917 1.00 51.28 98 ASP A CA 1
ATOM 778 C C . ASP A 1 98 ? 12.571 17.967 -2.749 1.00 51.28 98 ASP A C 1
ATOM 780 O O . ASP A 1 98 ? 13.176 17.471 -3.700 1.00 51.28 98 ASP A O 1
ATOM 784 N N . GLN A 1 99 ? 12.566 17.373 -1.550 1.00 54.50 99 GLN A N 1
ATOM 785 C CA . GLN A 1 99 ? 13.345 16.168 -1.247 1.00 54.50 99 GLN A CA 1
ATOM 786 C C . GLN A 1 99 ? 12.454 14.962 -0.942 1.00 54.50 99 GLN A C 1
ATOM 788 O O . GLN A 1 99 ? 12.078 14.701 0.197 1.00 54.50 99 GLN A O 1
ATOM 793 N N . THR A 1 100 ? 12.179 14.181 -1.982 1.00 59.22 100 THR A N 1
ATOM 794 C CA . THR A 1 100 ? 11.433 12.915 -1.952 1.00 59.22 100 THR A CA 1
ATOM 795 C C . THR A 1 100 ? 12.369 11.711 -1.790 1.00 59.22 100 THR A C 1
ATOM 797 O O . THR A 1 100 ? 12.234 10.705 -2.485 1.00 59.22 100 THR A O 1
ATOM 800 N N . PHE A 1 101 ? 13.373 11.789 -0.904 1.00 66.69 101 PHE A N 1
ATOM 801 C CA . PHE A 1 101 ? 14.248 10.633 -0.690 1.00 66.69 101 PHE A CA 1
ATOM 802 C C . PHE A 1 101 ? 13.533 9.555 0.127 1.00 66.69 101 PHE A C 1
ATOM 804 O O . PHE A 1 101 ? 13.460 9.628 1.353 1.00 66.69 101 PHE A O 1
ATOM 811 N N . LEU A 1 102 ? 13.052 8.525 -0.568 1.00 76.06 102 LEU A N 1
ATOM 812 C CA . LEU A 1 102 ? 12.575 7.291 0.039 1.00 76.06 102 LEU A CA 1
ATOM 813 C C . LEU A 1 102 ? 13.627 6.192 -0.152 1.00 76.06 102 LEU A C 1
ATOM 815 O O . LEU A 1 102 ? 13.631 5.481 -1.158 1.00 76.06 102 LEU A O 1
ATOM 819 N N . GLU A 1 103 ? 14.513 6.024 0.834 1.00 81.75 103 GLU A N 1
ATOM 820 C CA . GLU A 1 103 ? 15.557 4.984 0.810 1.00 81.75 103 GLU A CA 1
ATOM 821 C C . GLU A 1 103 ? 14.974 3.591 0.552 1.00 81.75 103 GLU A C 1
ATOM 823 O O . GLU A 1 103 ? 15.534 2.802 -0.207 1.00 81.75 103 GLU A O 1
ATOM 828 N N . TYR A 1 104 ? 13.794 3.322 1.114 1.00 85.44 104 TYR A N 1
ATOM 829 C CA . TYR A 1 104 ? 13.074 2.068 0.918 1.00 85.44 104 TYR A CA 1
ATOM 830 C C . TYR A 1 104 ? 12.790 1.758 -0.563 1.00 85.44 104 TYR A C 1
ATOM 832 O O . TYR A 1 104 ? 12.908 0.602 -0.978 1.00 85.44 104 TYR A O 1
ATOM 840 N N . ALA A 1 105 ? 12.459 2.775 -1.365 1.00 86.88 105 ALA A N 1
ATOM 841 C CA . ALA A 1 105 ? 12.276 2.638 -2.808 1.00 86.88 105 ALA A CA 1
ATOM 842 C C . ALA A 1 105 ? 13.624 2.482 -3.525 1.00 86.88 105 ALA A C 1
ATOM 844 O O . ALA A 1 105 ? 13.786 1.591 -4.359 1.00 86.88 105 ALA A O 1
ATOM 845 N N . TYR A 1 106 ? 14.624 3.287 -3.152 1.00 87.31 106 TYR A N 1
ATOM 846 C CA . TYR A 1 106 ? 15.950 3.245 -3.772 1.00 87.31 106 TYR A CA 1
ATOM 847 C C . TYR A 1 106 ? 16.652 1.891 -3.604 1.00 87.31 106 TYR A C 1
ATOM 849 O O . TYR A 1 106 ? 17.191 1.340 -4.562 1.00 87.31 106 TYR A O 1
ATOM 857 N N . VAL A 1 107 ? 16.606 1.296 -2.412 1.00 91.25 107 VAL A N 1
ATOM 858 C CA . VAL A 1 107 ? 17.210 -0.020 -2.140 1.00 91.25 107 VAL A CA 1
ATOM 859 C C . VAL A 1 107 ? 16.674 -1.098 -3.099 1.00 91.25 107 VAL A C 1
ATOM 861 O O . VAL A 1 107 ? 17.410 -1.997 -3.507 1.00 91.25 107 VAL A O 1
ATOM 864 N N . GLN A 1 108 ? 15.418 -0.976 -3.531 1.00 93.56 108 GLN A N 1
ATOM 865 C CA . GLN A 1 108 ? 14.730 -1.944 -4.392 1.00 93.56 108 GLN A CA 1
ATOM 866 C C . GLN A 1 108 ? 14.731 -1.565 -5.882 1.00 93.56 108 GLN A C 1
ATOM 868 O O . GLN A 1 108 ? 14.383 -2.388 -6.732 1.00 93.56 108 GLN A O 1
ATOM 873 N N . GLY A 1 109 ? 15.128 -0.332 -6.208 1.00 91.94 109 GLY A N 1
ATOM 874 C CA . GLY A 1 109 ? 15.097 0.207 -7.562 1.00 91.94 109 GLY A CA 1
ATOM 875 C C . GLY A 1 109 ? 16.029 -0.519 -8.544 1.00 91.94 109 GLY A C 1
ATOM 876 O O . GLY A 1 109 ? 16.976 -1.208 -8.140 1.00 91.94 109 GLY A O 1
ATOM 877 N N . PRO A 1 110 ? 15.797 -0.365 -9.859 1.00 94.00 110 PRO A N 1
ATOM 878 C CA . PRO A 1 110 ? 16.521 -1.097 -10.886 1.00 94.00 110 PRO A CA 1
ATOM 879 C C . PRO A 1 110 ? 18.011 -0.725 -10.949 1.00 94.00 110 PRO A C 1
ATOM 881 O O . PRO A 1 110 ? 18.409 0.392 -11.291 1.00 94.00 110 PRO A O 1
ATOM 884 N N . ARG A 1 111 ? 18.871 -1.695 -10.625 1.00 93.75 111 ARG A N 1
ATOM 885 C CA . ARG A 1 111 ? 20.329 -1.520 -10.587 1.00 93.75 111 ARG A CA 1
ATOM 886 C C . ARG A 1 111 ? 20.887 -1.234 -11.981 1.00 93.75 111 ARG A C 1
ATOM 888 O O . ARG A 1 111 ? 20.704 -2.035 -12.892 1.00 93.75 111 ARG A O 1
ATOM 895 N N . GLY A 1 112 ? 21.598 -0.114 -12.130 1.00 91.81 112 GLY A N 1
ATOM 896 C CA . GLY A 1 112 ? 22.227 0.291 -13.396 1.00 91.81 112 GLY A CA 1
ATOM 897 C C . GLY A 1 112 ? 21.270 0.923 -14.414 1.00 91.81 112 GLY A C 1
ATOM 898 O O . GLY A 1 112 ? 21.615 1.027 -15.588 1.00 91.81 112 GLY A O 1
ATOM 899 N N . ASN A 1 113 ? 20.068 1.324 -13.989 1.00 93.19 113 ASN A N 1
ATOM 900 C CA . ASN A 1 113 ? 19.083 1.952 -14.868 1.00 93.19 113 ASN A CA 1
ATOM 901 C C . ASN A 1 113 ? 19.461 3.384 -15.310 1.00 93.19 113 ASN A C 1
ATOM 903 O O . ASN A 1 113 ? 20.376 4.009 -14.778 1.00 93.19 113 ASN A O 1
ATOM 907 N N . SER A 1 114 ? 18.731 3.944 -16.272 1.00 88.69 114 SER A N 1
ATOM 908 C CA . SER A 1 114 ? 18.799 5.370 -16.611 1.00 88.69 114 SER A CA 1
ATOM 909 C C . SER A 1 114 ? 17.400 5.925 -16.906 1.00 88.69 114 SER A C 1
ATOM 911 O O . SER A 1 114 ? 16.616 5.210 -17.538 1.00 88.69 114 SER A O 1
ATOM 913 N N . PRO A 1 115 ? 17.076 7.174 -16.506 1.00 86.00 115 PRO A N 1
ATOM 914 C CA . PRO A 1 115 ? 17.918 8.187 -15.839 1.00 86.00 115 PRO A CA 1
ATOM 915 C C . PRO A 1 115 ? 18.367 7.823 -14.407 1.00 86.00 115 PRO A C 1
ATOM 917 O O . PRO A 1 115 ? 17.908 6.841 -13.829 1.00 86.00 115 PRO A O 1
ATOM 920 N N . ARG A 1 116 ? 19.355 8.551 -13.854 1.00 83.75 116 ARG A N 1
ATOM 921 C CA . ARG A 1 116 ? 20.030 8.163 -12.593 1.00 83.75 116 ARG A CA 1
ATOM 922 C C . ARG A 1 116 ? 19.105 8.146 -11.374 1.00 83.75 116 ARG A C 1
ATOM 924 O O . ARG A 1 116 ? 19.262 7.288 -10.513 1.00 83.75 116 ARG A O 1
ATOM 931 N N . ASN A 1 117 ? 18.114 9.027 -11.351 1.00 82.56 117 ASN A N 1
ATOM 932 C CA . ASN A 1 117 ? 17.052 9.066 -10.345 1.00 82.56 117 ASN A CA 1
ATOM 933 C C . ASN A 1 117 ? 16.108 7.850 -10.399 1.00 82.56 117 ASN A C 1
ATOM 935 O O . ASN A 1 117 ? 15.282 7.673 -9.521 1.00 82.56 117 ASN A O 1
ATOM 939 N N . MET A 1 118 ? 16.224 6.969 -11.390 1.00 86.56 118 MET A N 1
ATOM 940 C CA . MET A 1 118 ? 15.497 5.698 -11.406 1.00 86.56 118 MET A CA 1
ATOM 941 C C . MET A 1 118 ? 16.331 4.511 -10.940 1.00 86.56 118 MET A C 1
ATOM 943 O O . MET A 1 118 ? 15.866 3.376 -11.000 1.00 86.56 118 MET A O 1
ATOM 947 N N . GLN A 1 119 ? 17.590 4.724 -10.572 1.00 88.56 119 GLN A N 1
ATOM 948 C CA . GLN A 1 119 ? 18.458 3.627 -10.173 1.00 88.56 119 GLN A CA 1
ATOM 949 C C . GLN A 1 119 ? 18.168 3.180 -8.748 1.00 88.56 119 GLN A C 1
ATOM 951 O O . GLN A 1 119 ? 17.600 3.915 -7.950 1.00 88.56 119 GLN A O 1
ATOM 956 N N . GLY A 1 120 ? 18.619 1.973 -8.434 1.00 90.56 120 GLY A N 1
ATOM 957 C CA . GLY A 1 120 ? 18.632 1.457 -7.077 1.00 90.56 120 GLY A CA 1
ATOM 958 C C . GLY A 1 120 ? 19.687 0.385 -6.877 1.00 90.56 120 GLY A C 1
ATOM 959 O O . GLY A 1 120 ? 20.554 0.173 -7.735 1.00 90.56 120 GLY A O 1
ATOM 960 N N . TRP A 1 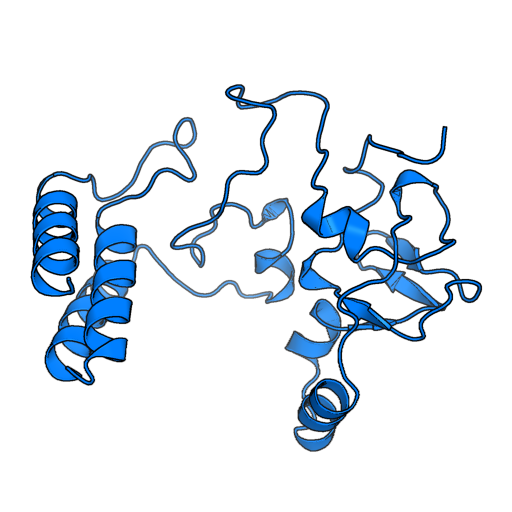121 ? 19.619 -0.309 -5.745 1.00 93.38 121 TRP A N 1
ATOM 961 C CA . TRP A 1 121 ? 20.505 -1.442 -5.448 1.00 93.38 121 TRP A CA 1
ATOM 962 C C . TRP A 1 121 ? 19.949 -2.792 -5.908 1.00 93.38 121 TRP A C 1
ATOM 964 O O . TRP A 1 121 ? 20.696 -3.766 -5.972 1.00 93.38 121 TRP A O 1
ATOM 974 N N . GLY A 1 122 ? 18.682 -2.838 -6.325 1.00 94.31 122 GLY A N 1
ATOM 975 C CA . GLY A 1 122 ? 18.045 -4.035 -6.862 1.00 94.31 122 GLY A CA 1
ATOM 976 C C . GLY A 1 122 ? 17.778 -5.115 -5.819 1.00 94.31 122 GLY A C 1
ATOM 977 O O . GLY A 1 122 ? 17.817 -6.297 -6.154 1.00 94.31 122 GLY A O 1
ATOM 978 N N . PHE A 1 123 ? 17.556 -4.741 -4.560 1.00 94.69 123 PHE A N 1
ATOM 979 C CA . PHE A 1 123 ? 17.219 -5.691 -3.500 1.00 94.69 123 PHE A CA 1
ATOM 980 C C . PHE A 1 123 ? 15.718 -6.018 -3.498 1.00 94.69 123 PHE A C 1
ATOM 982 O O . PHE A 1 123 ? 14.925 -5.377 -4.184 1.00 94.69 123 PHE A O 1
ATOM 989 N N . CYS A 1 124 ? 15.333 -7.038 -2.724 1.00 95.06 124 CYS A N 1
ATOM 990 C CA . CYS A 1 124 ? 13.937 -7.459 -2.525 1.00 95.06 124 CYS A CA 1
ATOM 991 C C . CYS A 1 124 ? 13.158 -7.706 -3.833 1.00 95.06 124 CYS A C 1
ATOM 993 O O . CYS A 1 124 ? 11.971 -7.394 -3.932 1.00 95.06 124 CYS A O 1
ATOM 995 N N . THR A 1 125 ? 13.814 -8.269 -4.852 1.00 95.50 125 THR A N 1
ATOM 996 C CA . THR A 1 125 ? 13.155 -8.595 -6.121 1.00 95.50 125 THR A CA 1
ATOM 997 C C . THR A 1 125 ? 12.078 -9.670 -5.933 1.00 95.50 125 THR A C 1
ATOM 999 O O . THR A 1 125 ? 12.298 -10.598 -5.147 1.00 95.50 125 THR A O 1
ATOM 1002 N N . PRO A 1 126 ? 10.956 -9.613 -6.678 1.00 96.75 126 PRO A N 1
ATOM 1003 C CA . PRO A 1 126 ? 9.945 -10.668 -6.676 1.00 96.75 126 PRO A CA 1
ATOM 1004 C C . PRO A 1 126 ? 10.547 -12.061 -6.899 1.00 96.75 126 PRO A C 1
ATOM 1006 O O . PRO A 1 126 ? 11.387 -12.250 -7.777 1.00 96.75 126 PRO A O 1
ATOM 1009 N N . SER A 1 127 ? 10.114 -13.039 -6.101 1.00 97.00 127 SER A N 1
ATOM 1010 C CA . SER A 1 127 ? 10.556 -14.429 -6.234 1.00 97.00 127 SER A CA 1
ATOM 1011 C C . SER A 1 127 ? 9.846 -15.133 -7.391 1.00 97.00 127 SER A C 1
ATOM 1013 O O . SER A 1 127 ? 8.723 -14.777 -7.752 1.00 97.00 127 SER A O 1
ATOM 1015 N N . GLN A 1 128 ? 10.465 -16.189 -7.926 1.00 97.50 128 GLN A N 1
ATOM 1016 C CA . GLN A 1 128 ? 9.847 -16.997 -8.981 1.00 97.50 128 GLN A CA 1
ATOM 1017 C C . GLN A 1 128 ? 8.509 -17.599 -8.526 1.00 97.50 128 GLN A C 1
ATOM 1019 O O . GLN A 1 128 ? 7.534 -17.526 -9.261 1.00 97.50 128 GLN A O 1
ATOM 1024 N N . ASN A 1 129 ? 8.413 -18.057 -7.273 1.00 98.25 129 ASN A N 1
ATOM 1025 C CA . ASN A 1 129 ? 7.165 -18.584 -6.712 1.00 98.25 129 ASN A CA 1
ATOM 1026 C C . ASN A 1 129 ? 6.003 -17.576 -6.780 1.00 98.25 129 ASN A C 1
ATOM 1028 O O . ASN A 1 129 ? 4.864 -17.975 -7.006 1.00 98.25 129 ASN A O 1
ATOM 1032 N N . LEU A 1 130 ? 6.264 -16.275 -6.590 1.00 97.50 130 LEU A N 1
ATOM 1033 C CA . LEU A 1 130 ? 5.228 -15.243 -6.708 1.00 97.50 130 LEU A CA 1
ATOM 1034 C C . LEU A 1 130 ? 4.798 -15.035 -8.170 1.00 97.50 130 LEU A C 1
ATOM 1036 O O . LEU A 1 130 ? 3.615 -14.842 -8.444 1.00 97.50 130 LEU A O 1
ATOM 1040 N N . ILE A 1 131 ? 5.748 -15.085 -9.106 1.00 97.94 131 ILE A N 1
ATOM 1041 C CA . ILE A 1 131 ? 5.477 -14.976 -10.547 1.00 97.94 131 ILE A CA 1
ATOM 1042 C C . ILE A 1 131 ? 4.644 -16.174 -11.016 1.00 97.94 131 ILE A C 1
ATOM 1044 O O . ILE A 1 131 ? 3.627 -15.999 -11.692 1.00 97.94 131 ILE A O 1
ATOM 1048 N N . ASP A 1 132 ? 5.037 -17.378 -10.608 1.00 98.31 132 ASP A N 1
ATOM 1049 C CA . ASP A 1 132 ? 4.344 -18.621 -10.941 1.00 98.31 132 ASP A CA 1
ATOM 1050 C C . ASP A 1 132 ? 2.940 -18.642 -10.332 1.00 98.31 132 ASP A C 1
ATOM 1052 O O . ASP A 1 132 ? 1.993 -19.045 -11.001 1.00 98.31 132 ASP A O 1
ATOM 1056 N N . PHE A 1 133 ? 2.774 -18.132 -9.105 1.00 98.06 133 PHE A N 1
ATOM 1057 C CA . PHE A 1 133 ? 1.465 -17.996 -8.464 1.00 98.06 133 PHE A CA 1
ATOM 1058 C C . PHE A 1 133 ? 0.500 -17.136 -9.291 1.00 98.06 133 PHE A C 1
ATOM 1060 O O . PHE A 1 133 ? -0.639 -17.547 -9.522 1.00 98.06 133 PHE A O 1
ATOM 1067 N N . TYR A 1 134 ? 0.938 -15.966 -9.766 1.00 98.00 134 TYR A N 1
ATOM 1068 C CA . TYR A 1 134 ? 0.099 -15.122 -10.622 1.00 98.00 134 TYR A CA 1
ATOM 1069 C C . TYR A 1 134 ? -0.192 -15.787 -11.970 1.00 98.00 134 TYR A C 1
ATOM 1071 O O . TYR A 1 134 ? -1.340 -15.803 -12.420 1.00 98.00 134 TYR A O 1
ATOM 1079 N N . THR A 1 135 ? 0.831 -16.385 -12.580 1.00 97.44 135 THR A N 1
ATOM 1080 C CA . THR A 1 135 ? 0.733 -17.027 -13.896 1.00 97.44 135 THR A CA 1
ATOM 1081 C C . THR A 1 135 ? -0.227 -18.214 -13.872 1.00 97.44 135 THR A C 1
ATOM 1083 O O . THR A 1 135 ? -1.126 -18.297 -14.706 1.00 97.44 135 THR A O 1
ATOM 1086 N N . ALA A 1 136 ? -0.106 -19.099 -12.879 1.00 98.25 136 ALA A N 1
ATOM 1087 C CA . ALA A 1 136 ? -0.958 -20.279 -12.726 1.00 98.25 136 ALA A CA 1
ATOM 1088 C C . ALA A 1 136 ? -2.439 -19.928 -12.508 1.00 98.25 136 ALA A C 1
ATOM 1090 O O . ALA A 1 136 ? -3.320 -20.735 -12.795 1.00 98.25 136 ALA A O 1
ATOM 1091 N N . ARG A 1 137 ? -2.723 -18.719 -12.011 1.00 97.50 137 ARG A N 1
ATOM 1092 C CA . ARG A 1 137 ? -4.082 -18.197 -11.811 1.00 97.50 137 ARG A CA 1
ATOM 1093 C C . ARG A 1 137 ? -4.622 -17.425 -13.016 1.00 97.50 137 ARG A C 1
ATOM 1095 O O . ARG A 1 137 ? -5.762 -16.971 -12.958 1.00 97.50 137 ARG A O 1
ATOM 1102 N N . GLY A 1 138 ? -3.820 -17.236 -14.069 1.00 97.75 138 GLY A N 1
ATOM 1103 C CA . GLY A 1 138 ? -4.164 -16.366 -15.196 1.00 97.75 138 GLY A CA 1
ATOM 1104 C C . GLY A 1 138 ? -4.390 -14.910 -14.774 1.00 97.75 138 GLY A C 1
ATOM 1105 O O . GLY A 1 138 ? -5.180 -14.200 -15.393 1.00 97.75 138 GLY A O 1
ATOM 1106 N N . GLU A 1 139 ? -3.762 -14.473 -13.680 1.00 97.19 139 GLU A N 1
ATOM 1107 C CA . GLU A 1 139 ? -3.972 -13.137 -13.135 1.00 97.19 139 GLU A CA 1
ATOM 1108 C C . GLU A 1 139 ? -3.190 -12.095 -13.940 1.00 97.19 139 GLU A C 1
ATOM 1110 O O . GLU A 1 139 ? -2.015 -12.288 -14.236 1.00 97.19 139 GLU A O 1
ATOM 1115 N N . VAL A 1 140 ? -3.827 -10.965 -14.265 1.00 95.50 140 VAL A N 1
ATOM 1116 C CA . VAL A 1 140 ? -3.202 -9.897 -15.070 1.00 95.50 140 VAL A CA 1
ATOM 1117 C C . VAL A 1 140 ? -3.099 -8.558 -14.339 1.00 95.50 140 VAL A C 1
ATOM 1119 O O . VAL A 1 140 ? -2.177 -7.792 -14.597 1.00 95.50 140 VAL A O 1
ATOM 1122 N N . ILE A 1 141 ? -3.991 -8.287 -13.380 1.00 95.19 141 ILE A N 1
ATOM 1123 C CA . ILE A 1 141 ? -4.105 -6.968 -12.735 1.00 95.19 141 ILE A CA 1
ATOM 1124 C C . ILE A 1 141 ? -2.963 -6.726 -11.736 1.00 95.19 141 ILE A C 1
ATOM 1126 O O . ILE A 1 141 ? -2.148 -5.823 -11.916 1.00 95.19 141 ILE A O 1
ATOM 1130 N N . ARG A 1 142 ? -2.851 -7.542 -10.678 1.00 95.81 142 ARG A N 1
ATOM 1131 C CA . ARG A 1 142 ? -1.797 -7.363 -9.665 1.00 95.81 142 ARG A CA 1
ATOM 1132 C C . ARG A 1 142 ? -0.378 -7.582 -10.189 1.00 95.81 142 ARG A C 1
ATOM 1134 O O . ARG A 1 142 ? 0.485 -6.807 -9.765 1.00 95.81 142 ARG A O 1
ATOM 1141 N N . PRO A 1 143 ? -0.073 -8.562 -11.069 1.00 96.94 143 PRO A N 1
ATOM 1142 C CA . PRO A 1 143 ? 1.285 -8.696 -11.588 1.00 96.94 143 PRO A CA 1
ATOM 1143 C C . PRO A 1 143 ? 1.719 -7.485 -12.417 1.00 96.94 143 PRO A C 1
ATOM 1145 O O . PRO A 1 143 ? 2.878 -7.106 -12.297 1.00 96.94 143 PRO A O 1
ATOM 1148 N N . ALA A 1 144 ? 0.817 -6.814 -13.146 1.00 94.88 144 ALA A N 1
ATOM 1149 C CA . ALA A 1 144 ? 1.157 -5.601 -13.900 1.00 94.88 144 ALA A CA 1
ATOM 1150 C C . ALA A 1 144 ? 1.673 -4.452 -13.009 1.00 94.88 144 ALA A C 1
ATOM 1152 O O . ALA A 1 144 ? 2.515 -3.673 -13.437 1.00 94.88 144 ALA A O 1
ATOM 1153 N N . THR A 1 145 ? 1.208 -4.368 -11.756 1.00 95.31 145 THR A N 1
ATOM 1154 C CA . THR A 1 145 ? 1.717 -3.400 -10.762 1.00 95.31 145 THR A CA 1
ATOM 1155 C C . THR A 1 145 ? 2.872 -3.960 -9.924 1.00 95.31 145 THR A C 1
ATOM 1157 O O . THR A 1 145 ? 3.757 -3.228 -9.497 1.00 95.31 145 THR 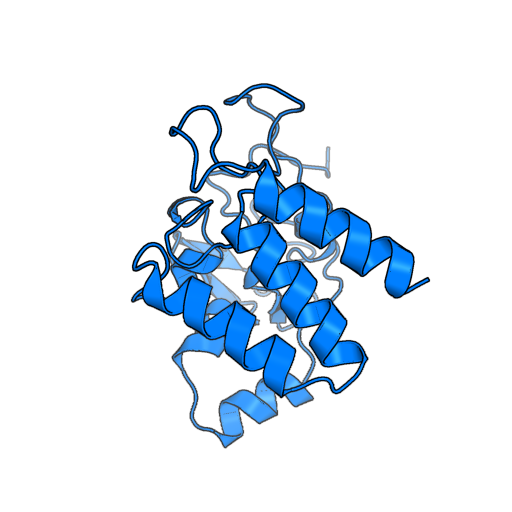A O 1
ATOM 1160 N N . THR A 1 146 ? 2.875 -5.265 -9.644 1.00 96.31 146 THR A N 1
ATOM 1161 C CA . THR A 1 146 ? 3.840 -5.885 -8.718 1.00 96.31 146 THR A CA 1
ATOM 1162 C C . THR A 1 146 ? 5.185 -6.182 -9.379 1.00 96.31 146 THR A C 1
ATOM 1164 O O . THR A 1 146 ? 6.223 -6.080 -8.725 1.00 96.31 146 THR A O 1
ATOM 1167 N N . LEU A 1 147 ? 5.174 -6.580 -10.653 1.00 97.06 147 LEU A N 1
ATOM 1168 C CA . LEU A 1 147 ? 6.328 -7.132 -11.356 1.00 97.06 147 LEU A CA 1
ATOM 1169 C C . LEU A 1 147 ? 6.865 -6.119 -12.366 1.00 97.06 147 LEU A C 1
ATOM 1171 O O . LEU A 1 147 ? 6.342 -5.970 -13.468 1.00 97.06 147 LEU A O 1
ATOM 1175 N N . LEU A 1 148 ? 7.947 -5.439 -11.995 1.00 96.62 148 LEU A N 1
ATOM 1176 C CA . LEU A 1 148 ? 8.597 -4.457 -12.850 1.00 96.62 148 LEU A CA 1
ATOM 1177 C C . LEU A 1 148 ? 9.727 -5.114 -13.648 1.00 96.62 148 LEU A C 1
ATOM 1179 O O . LEU A 1 148 ? 10.873 -5.177 -13.199 1.00 96.62 148 LEU A O 1
ATOM 1183 N N . TYR A 1 149 ? 9.400 -5.653 -14.819 1.00 97.19 149 TYR A N 1
ATOM 1184 C CA . TYR A 1 149 ? 10.372 -6.341 -15.670 1.00 97.19 149 TYR A CA 1
ATOM 1185 C C . TYR A 1 149 ? 11.335 -5.379 -16.365 1.00 97.19 149 TYR A C 1
ATOM 1187 O O . TYR A 1 149 ? 10.938 -4.348 -16.916 1.00 97.19 149 TYR A O 1
ATOM 1195 N N . ARG A 1 150 ? 12.612 -5.762 -16.430 1.00 96.88 150 ARG A N 1
ATOM 1196 C CA . ARG A 1 150 ? 13.570 -5.069 -17.298 1.00 96.88 150 ARG A CA 1
ATOM 1197 C C . ARG A 1 150 ? 13.173 -5.205 -18.768 1.00 96.88 150 ARG A C 1
ATOM 1199 O O . ARG A 1 150 ? 12.592 -6.201 -19.182 1.00 96.88 150 ARG A O 1
ATOM 1206 N N . GLY A 1 151 ? 13.539 -4.215 -19.567 1.00 97.06 151 GLY A N 1
ATOM 1207 C CA . GLY A 1 151 ? 13.168 -4.110 -20.976 1.00 97.06 151 GLY A CA 1
ATOM 1208 C C . GLY A 1 151 ? 11.757 -3.574 -21.226 1.00 97.06 151 GLY A C 1
ATOM 1209 O O . GLY A 1 151 ? 11.356 -3.499 -22.383 1.00 97.06 151 GLY A O 1
ATOM 1210 N N . THR A 1 152 ? 11.013 -3.187 -20.185 1.00 96.50 152 THR A N 1
ATOM 1211 C CA . THR A 1 152 ? 9.647 -2.659 -20.317 1.00 96.50 152 THR A CA 1
ATOM 1212 C C . THR A 1 152 ? 9.585 -1.150 -20.081 1.00 96.50 152 THR A C 1
ATOM 1214 O O . THR A 1 152 ? 10.562 -0.527 -19.644 1.00 96.50 152 THR A O 1
ATOM 1217 N N . LYS A 1 153 ? 8.429 -0.559 -20.404 1.00 94.94 153 LYS A N 1
ATOM 1218 C CA . LYS A 1 153 ? 8.077 0.807 -20.018 1.00 94.94 153 LYS A CA 1
ATOM 1219 C C . LYS A 1 153 ? 6.979 0.779 -18.964 1.00 94.94 153 LYS A C 1
ATOM 1221 O O . LYS A 1 153 ? 6.044 -0.011 -19.085 1.00 94.94 153 LYS A O 1
ATOM 1226 N N . THR A 1 154 ? 7.095 1.643 -17.966 1.00 91.94 154 THR A N 1
ATOM 1227 C CA . THR A 1 154 ? 6.050 1.863 -16.965 1.00 91.94 154 THR A CA 1
ATOM 1228 C C . THR A 1 154 ? 4.888 2.665 -17.564 1.00 91.94 154 THR A C 1
ATOM 1230 O O . THR A 1 154 ? 5.068 3.310 -18.606 1.00 91.94 154 THR A O 1
ATOM 1233 N N . PRO A 1 155 ? 3.697 2.654 -16.935 1.00 87.56 155 PRO A N 1
ATOM 1234 C CA . PRO A 1 155 ? 2.578 3.513 -17.335 1.00 87.56 155 PRO A CA 1
ATOM 1235 C C . PRO A 1 155 ? 2.932 5.006 -17.381 1.00 87.56 155 PRO A C 1
ATOM 1237 O O . PRO A 1 155 ? 2.419 5.739 -18.219 1.00 87.56 155 PRO A O 1
ATOM 1240 N N . GLU A 1 156 ? 3.862 5.441 -16.532 1.00 88.00 156 GLU A N 1
ATOM 1241 C CA . GLU A 1 156 ? 4.365 6.815 -16.458 1.00 88.00 156 GLU A CA 1
ATOM 1242 C C . GLU A 1 156 ? 5.392 7.134 -17.563 1.00 88.00 156 GLU A C 1
ATOM 1244 O O . GLU A 1 156 ? 5.882 8.256 -17.660 1.00 88.00 156 GLU A O 1
ATOM 1249 N N . GLY A 1 157 ? 5.708 6.162 -18.427 1.00 92.00 157 GLY A N 1
ATOM 1250 C CA . GLY A 1 157 ? 6.572 6.324 -19.598 1.00 92.00 157 GLY A CA 1
ATOM 1251 C C . GLY A 1 157 ? 8.048 6.017 -19.353 1.00 92.00 157 GLY A C 1
ATOM 1252 O O . GLY A 1 157 ? 8.851 6.048 -20.296 1.00 92.00 157 GLY A O 1
ATOM 1253 N N . ASP A 1 158 ? 8.416 5.661 -18.126 1.00 92.81 158 ASP A N 1
ATOM 1254 C CA . ASP A 1 158 ? 9.799 5.398 -17.778 1.00 92.81 158 ASP A CA 1
ATOM 1255 C C . ASP A 1 158 ? 10.279 4.039 -18.283 1.00 92.81 158 ASP A C 1
ATOM 1257 O O . ASP A 1 158 ? 9.570 3.038 -18.254 1.00 92.81 158 ASP A O 1
ATOM 1261 N N . SER A 1 159 ? 11.530 3.985 -18.740 1.00 95.25 159 SER A N 1
ATOM 1262 C CA . SER A 1 159 ? 12.132 2.747 -19.241 1.00 95.25 159 SER A CA 1
ATOM 1263 C C . SER A 1 159 ? 12.909 2.021 -18.151 1.00 95.25 159 SER A C 1
ATOM 1265 O O . SER A 1 159 ? 13.835 2.580 -17.563 1.00 95.25 159 SER A O 1
ATOM 1267 N N . ILE A 1 160 ? 12.628 0.732 -17.977 1.00 96.38 160 ILE A N 1
ATOM 1268 C CA . ILE A 1 160 ? 13.484 -0.172 -17.207 1.00 96.38 160 ILE A CA 1
ATOM 1269 C C . ILE A 1 160 ? 14.448 -0.807 -18.196 1.00 96.38 160 ILE A C 1
ATOM 1271 O O . ILE A 1 160 ? 14.052 -1.617 -19.031 1.00 96.38 160 ILE A O 1
ATOM 1275 N N . LYS A 1 161 ? 15.711 -0.389 -18.194 1.00 95.94 161 LYS A N 1
ATOM 1276 C CA . LYS A 1 161 ? 16.655 -0.765 -19.253 1.00 95.94 161 LYS A CA 1
ATOM 1277 C C . LYS A 1 161 ? 17.006 -2.254 -19.191 1.00 95.94 161 LYS A C 1
ATOM 1279 O O . LYS A 1 161 ? 17.113 -2.847 -18.125 1.00 95.94 161 LYS A O 1
ATOM 1284 N N . THR A 1 162 ? 17.261 -2.864 -20.346 1.00 97.00 162 THR A N 1
ATOM 1285 C CA . THR A 1 162 ? 17.698 -4.271 -20.439 1.00 97.00 162 THR A CA 1
ATOM 1286 C C . THR A 1 162 ? 19.056 -4.528 -19.781 1.00 97.00 162 THR A C 1
ATOM 1288 O O . THR A 1 162 ? 19.328 -5.659 -19.393 1.00 97.00 162 THR A O 1
ATOM 1291 N N . ILE A 1 163 ? 19.881 -3.484 -19.614 1.00 95.88 163 ILE A N 1
ATOM 1292 C CA . ILE A 1 163 ? 21.161 -3.539 -18.890 1.00 95.88 163 ILE A CA 1
ATOM 1293 C C . ILE A 1 163 ? 20.987 -3.745 -17.377 1.00 95.88 163 ILE A C 1
ATOM 1295 O O . ILE A 1 163 ? 21.948 -4.091 -16.694 1.00 95.88 163 ILE A O 1
ATOM 1299 N N . CYS A 1 164 ? 19.777 -3.544 -16.843 1.00 96.06 164 CYS A N 1
ATOM 1300 C CA . CYS A 1 164 ? 19.509 -3.760 -15.431 1.00 96.06 164 CYS A CA 1
ATOM 1301 C C . CYS A 1 164 ? 19.790 -5.215 -15.031 1.00 96.06 164 CYS A C 1
ATOM 1303 O O . CYS A 1 164 ? 19.420 -6.161 -15.739 1.00 96.06 164 CYS A O 1
ATOM 1305 N N . SER A 1 165 ? 20.475 -5.384 -13.897 1.00 95.69 165 SER A N 1
ATOM 1306 C CA . SER A 1 165 ? 21.061 -6.669 -13.495 1.00 95.69 165 SER A CA 1
ATOM 1307 C C . SER A 1 165 ? 20.019 -7.769 -13.302 1.00 95.69 165 SER A C 1
ATOM 1309 O O . SER A 1 165 ? 20.220 -8.895 -13.756 1.00 95.69 165 SER A O 1
ATOM 1311 N N . ASN A 1 166 ? 18.893 -7.439 -12.669 1.00 96.88 166 ASN A N 1
ATOM 1312 C CA . ASN A 1 166 ? 17.848 -8.394 -12.330 1.00 96.88 166 ASN A CA 1
ATOM 1313 C C . ASN A 1 166 ? 16.777 -8.400 -13.427 1.00 96.88 166 ASN A C 1
ATOM 1315 O O . ASN A 1 166 ? 16.470 -7.349 -13.993 1.00 96.88 166 ASN A O 1
ATOM 1319 N N . PRO A 1 167 ? 16.170 -9.561 -13.724 1.00 96.69 167 PRO A N 1
ATOM 1320 C CA . PRO A 1 167 ? 15.119 -9.651 -14.734 1.00 96.69 167 PRO A CA 1
ATOM 1321 C C . PRO A 1 167 ? 13.836 -8.909 -14.327 1.00 96.69 167 PRO A C 1
ATOM 1323 O O . PRO A 1 167 ? 13.089 -8.461 -15.195 1.00 96.69 167 PRO A O 1
ATOM 1326 N N . VAL A 1 168 ? 13.591 -8.762 -13.023 1.00 97.62 168 VAL A N 1
ATOM 1327 C CA . VAL A 1 168 ? 12.382 -8.164 -12.452 1.00 97.62 168 VAL A CA 1
ATOM 1328 C C . VAL A 1 168 ? 12.705 -7.437 -11.145 1.00 97.62 168 VAL A C 1
ATOM 1330 O O . VAL A 1 168 ? 13.590 -7.851 -10.395 1.00 97.62 168 VAL A O 1
ATOM 1333 N N . TYR A 1 169 ? 11.971 -6.361 -10.879 1.00 96.94 169 TYR A N 1
ATOM 1334 C CA . TYR A 1 169 ? 12.051 -5.524 -9.683 1.00 96.94 169 TYR A CA 1
ATOM 1335 C C . TYR A 1 169 ? 10.666 -5.374 -9.038 1.00 96.94 169 TYR A C 1
ATOM 1337 O O . TYR A 1 169 ? 9.649 -5.744 -9.632 1.00 96.94 169 TYR A O 1
ATOM 1345 N N . ASN A 1 170 ? 10.614 -4.854 -7.810 1.00 95.50 170 ASN A N 1
ATOM 1346 C CA . ASN A 1 170 ? 9.353 -4.597 -7.119 1.00 95.50 170 ASN A CA 1
ATOM 1347 C C . ASN A 1 170 ? 8.685 -3.333 -7.689 1.00 95.50 170 ASN A C 1
ATOM 1349 O O . ASN A 1 170 ? 9.158 -2.221 -7.466 1.00 95.50 170 ASN A O 1
ATOM 1353 N N . GLY A 1 171 ? 7.578 -3.500 -8.414 1.00 94.50 171 GLY A N 1
ATOM 1354 C CA . GLY A 1 171 ? 6.851 -2.383 -9.025 1.00 94.50 171 GLY A CA 1
ATOM 1355 C C . GLY A 1 171 ? 6.015 -1.553 -8.046 1.00 94.50 171 GLY A C 1
ATOM 1356 O O . GLY A 1 171 ? 5.674 -0.418 -8.355 1.00 94.50 171 GLY A O 1
ATOM 1357 N N . LYS A 1 172 ? 5.735 -2.056 -6.837 1.00 92.94 172 LYS A N 1
ATOM 1358 C CA . LYS A 1 172 ? 4.921 -1.340 -5.831 1.00 92.94 172 LYS A CA 1
ATOM 1359 C C . LYS A 1 172 ? 5.669 -0.237 -5.089 1.00 92.94 172 LYS A C 1
ATOM 1361 O O . LYS A 1 172 ? 5.052 0.561 -4.399 1.00 92.94 172 LYS A O 1
ATOM 1366 N N . VAL A 1 173 ? 6.994 -0.234 -5.183 1.00 88.25 173 VAL A N 1
ATOM 1367 C CA . VAL A 1 173 ? 7.873 0.765 -4.551 1.00 88.25 173 VAL A CA 1
ATOM 1368 C C . VAL A 1 173 ? 8.546 1.653 -5.590 1.00 88.25 173 VAL A C 1
ATOM 1370 O O . VAL A 1 173 ? 9.432 2.433 -5.262 1.00 88.25 173 VAL A O 1
ATOM 1373 N N . TYR A 1 174 ? 8.167 1.495 -6.856 1.00 87.44 174 TYR A N 1
ATOM 1374 C CA . TYR A 1 174 ? 8.706 2.280 -7.947 1.00 87.44 174 TYR A CA 1
ATOM 1375 C C . TYR A 1 174 ? 8.248 3.736 -7.825 1.00 87.44 174 TYR A C 1
ATOM 1377 O O . TYR A 1 174 ? 7.059 4.031 -7.721 1.00 87.44 174 TYR A O 1
ATOM 1385 N N . THR A 1 175 ? 9.222 4.641 -7.867 1.00 83.88 175 THR A N 1
ATOM 1386 C CA . THR A 1 175 ? 9.002 6.086 -7.885 1.00 83.88 175 THR A CA 1
ATOM 1387 C C . THR A 1 175 ? 9.262 6.596 -9.302 1.00 83.88 175 THR A C 1
ATOM 1389 O O . THR A 1 175 ? 10.393 6.453 -9.780 1.00 83.88 175 THR A O 1
ATOM 1392 N N . PRO A 1 176 ? 8.259 7.177 -9.990 1.00 86.81 176 PRO A N 1
ATOM 1393 C CA . PRO A 1 176 ? 8.451 7.692 -11.340 1.00 86.81 176 PRO A CA 1
ATOM 1394 C C . PRO A 1 176 ? 9.517 8.784 -11.400 1.00 86.81 176 PRO A C 1
ATOM 1396 O O . PRO A 1 176 ? 9.633 9.612 -10.492 1.00 86.81 176 PRO A O 1
ATOM 1399 N N . SER A 1 177 ? 10.274 8.820 -12.495 1.00 85.81 177 SER A N 1
ATOM 1400 C CA . SER A 1 177 ? 11.395 9.746 -12.682 1.00 85.81 177 SER A CA 1
ATOM 1401 C C . SER A 1 177 ? 10.969 11.212 -12.620 1.00 85.81 177 SER A C 1
ATOM 1403 O O . SER A 1 177 ? 11.740 12.051 -12.162 1.00 85.81 177 SER A O 1
ATOM 1405 N N . VAL A 1 178 ? 9.732 11.512 -13.023 1.00 83.00 178 VAL A N 1
ATOM 1406 C CA . VAL A 1 178 ? 9.153 12.863 -13.005 1.00 83.00 178 VAL A CA 1
ATOM 1407 C C . VAL A 1 178 ? 8.922 13.400 -11.589 1.00 83.00 178 VAL A C 1
ATOM 1409 O O . VAL A 1 178 ? 8.878 14.611 -11.399 1.00 83.00 178 VAL A O 1
ATOM 1412 N N . TYR A 1 179 ? 8.791 12.511 -10.601 1.00 77.81 179 TYR A N 1
ATOM 1413 C CA . TYR A 1 179 ? 8.587 12.861 -9.192 1.00 77.81 179 TYR A CA 1
ATOM 1414 C C . TYR A 1 179 ? 9.830 12.605 -8.331 1.00 77.81 179 TYR A C 1
ATOM 1416 O O . TYR A 1 179 ? 9.928 13.097 -7.203 1.00 77.81 179 TYR A O 1
ATOM 1424 N N . ASN A 1 180 ? 10.787 11.826 -8.844 1.00 77.69 180 ASN A N 1
ATOM 1425 C CA . ASN A 1 180 ? 12.024 11.541 -8.141 1.00 77.69 180 ASN A CA 1
ATOM 1426 C C . ASN A 1 180 ? 13.105 12.576 -8.474 1.00 77.69 180 ASN A C 1
ATOM 1428 O O . ASN A 1 180 ? 13.844 12.438 -9.448 1.00 77.69 180 ASN A O 1
ATOM 1432 N N . ASN A 1 181 ? 13.240 13.587 -7.619 1.00 71.25 181 ASN A N 1
ATOM 1433 C CA . ASN A 1 181 ? 14.260 14.630 -7.762 1.00 71.25 181 ASN A CA 1
ATOM 1434 C C . ASN A 1 181 ? 15.615 14.245 -7.140 1.00 71.25 181 ASN A C 1
ATOM 1436 O O . ASN A 1 181 ? 16.529 15.068 -7.083 1.00 71.25 181 ASN A O 1
ATOM 1440 N N . TRP A 1 182 ? 15.762 13.007 -6.657 1.00 69.06 182 TRP A N 1
ATOM 1441 C CA . TRP A 1 182 ? 16.938 12.558 -5.923 1.00 69.06 182 TRP A CA 1
ATOM 1442 C C . TRP A 1 182 ? 17.802 11.571 -6.720 1.00 69.06 182 TRP A C 1
ATOM 1444 O O . TRP A 1 182 ? 17.306 10.699 -7.432 1.00 69.06 182 TRP A O 1
ATOM 1454 N N . ASN A 1 183 ? 19.126 11.687 -6.579 1.00 64.56 183 ASN A N 1
ATOM 1455 C CA . ASN A 1 183 ? 20.105 10.789 -7.190 1.00 64.56 183 ASN A CA 1
ATOM 1456 C C . ASN A 1 183 ? 21.296 10.569 -6.236 1.00 64.56 183 ASN A C 1
ATOM 1458 O O . ASN A 1 183 ? 22.023 11.512 -5.940 1.00 64.56 183 ASN A O 1
ATOM 1462 N N . TYR A 1 184 ? 21.520 9.326 -5.790 1.00 61.66 184 TYR A N 1
ATOM 1463 C CA . TYR A 1 184 ? 22.651 8.963 -4.914 1.00 61.66 184 TYR A CA 1
ATOM 1464 C C . TYR A 1 184 ? 23.992 8.814 -5.635 1.00 61.66 184 TYR A C 1
ATOM 1466 O O . TYR A 1 184 ? 25.042 8.733 -5.003 1.00 61.66 184 TYR A O 1
ATOM 1474 N N . ASN A 1 185 ? 23.978 8.711 -6.961 1.00 53.22 185 ASN A N 1
ATOM 1475 C CA . ASN A 1 185 ? 25.191 8.508 -7.737 1.00 53.22 185 ASN A CA 1
ATOM 1476 C C . ASN A 1 185 ? 25.629 9.876 -8.260 1.00 53.22 185 ASN A C 1
ATOM 1478 O O . ASN A 1 185 ? 25.155 10.289 -9.328 1.00 53.22 185 ASN A O 1
ATOM 1482 N N . GLY A 1 186 ? 26.450 10.548 -7.437 1.00 47.50 186 GLY A N 1
ATOM 1483 C CA . GLY A 1 186 ? 26.969 11.921 -7.571 1.00 47.50 186 GLY A CA 1
ATOM 1484 C C . GLY A 1 186 ? 27.127 12.475 -8.979 1.00 47.50 186 GLY A C 1
ATOM 1485 O O . GLY A 1 186 ? 27.511 11.724 -9.908 1.00 47.50 186 GLY A O 1
#